Protein AF-A0A7W0G9D2-F1 (afdb_monomer)

Sequence (226 aa):
MGRTVVAYSLPAALVGLAWLRLEDPRAAGADGLWVVLLALVPALLPTLVARLVSVPWVALVAAWIAFGSPAPDGGPRRGFFAPALESFEDGFAGYYDTRVPFSGAESPAMHGV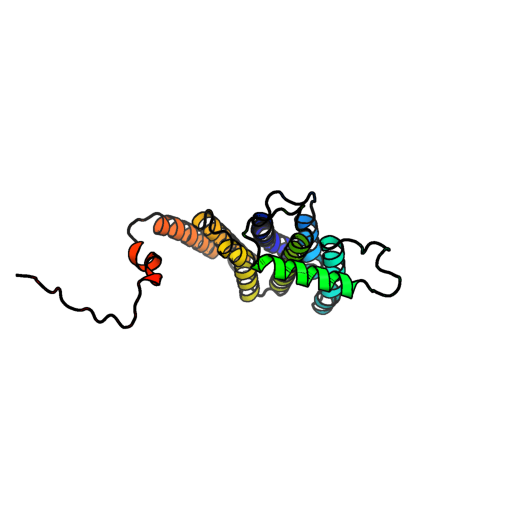LVLAIFGFCVLLGLAIASRRPLPAVLVLLAGAGWPATLLPTAGLAYGTLILAAALWLLASLRLTRPTPALAAGLVVIVAAIGLSSSAAVAKDGVLAWERWDPYRTSGAPVGVD

Radius of gyration: 22.21 Å; Cα contacts (8 Å, |Δi|>4): 223; chains: 1; bounding box: 71×47×61 Å

Solvent-accessible surface area (backbone atoms only — not comparable to full-atom values): 12716 Å² total; per-residue (Å²): 105,69,66,52,53,64,42,38,49,62,46,45,51,48,27,44,57,35,53,60,60,45,33,52,59,65,46,93,72,64,57,65,60,52,34,51,57,53,20,42,54,38,35,64,45,92,45,73,65,56,21,60,64,36,44,63,57,51,48,51,53,47,49,41,69,36,69,45,78,83,64,83,86,64,50,102,79,66,56,75,64,59,62,52,48,51,39,38,50,54,13,57,55,44,61,76,78,49,72,78,56,37,42,22,76,82,37,51,36,40,42,19,40,51,44,50,48,46,27,50,40,32,32,54,30,28,45,23,52,58,67,69,38,62,67,63,26,42,51,38,47,49,52,48,35,44,52,43,45,72,75,51,81,65,64,58,68,67,50,50,50,50,53,51,52,34,43,48,46,39,49,56,62,66,54,86,87,71,64,66,67,57,52,52,50,48,51,48,50,52,52,47,50,54,51,53,72,69,38,88,81,65,60,65,68,71,73,73,41,58,95,73,64,56,94,81,66,70,92,73,76,87,83,80,81,133

Foldseek 3Di:
DVLLCQLQPLLLVLLLVLLQQQAPPADPDPLSVVLLVLLLVLLPDDDPVSSVVCVVVSLVVLLCSLQPDPDPPPDPPDPPPPVSVVLQVVLVVCVVVDQTSDHCVVNSSVSSNSSSLSNVLSNQLSNCLSVLPLVSNLVSSCCSNVVSCVRDVDPNVVSVLSSLVSSLSNVLSSDPDDNVVSVVVSVVVSVVSVVVVPDPPPCPPPPVVVVVDDVPDDPDDDDDDD

Structure (mmCIF, N/CA/C/O backbone):
data_AF-A0A7W0G9D2-F1
#
_entry.id   AF-A0A7W0G9D2-F1
#
loop_
_atom_site.group_PDB
_atom_site.id
_atom_site.type_symbol
_atom_site.label_atom_id
_atom_site.label_alt_id
_atom_site.label_comp_id
_atom_site.label_asym_id
_atom_site.label_entity_id
_atom_site.label_seq_id
_atom_site.pdbx_PDB_ins_code
_atom_site.Cartn_x
_atom_site.Cartn_y
_atom_site.Cartn_z
_atom_site.occupancy
_atom_site.B_iso_or_equiv
_atom_site.auth_seq_id
_atom_site.auth_comp_id
_atom_site.auth_asym_id
_atom_site.auth_atom_id
_atom_site.pdbx_PDB_model_num
ATOM 1 N N . MET A 1 1 ? -3.044 -10.032 17.483 1.00 74.75 1 MET A N 1
ATOM 2 C CA . MET A 1 1 ? -2.353 -10.078 16.175 1.00 74.75 1 MET A CA 1
ATOM 3 C C . MET A 1 1 ? -3.253 -10.609 15.059 1.00 74.75 1 MET A C 1
ATOM 5 O O . MET A 1 1 ? -3.377 -9.917 14.061 1.00 74.75 1 MET A O 1
ATOM 9 N N . GLY A 1 2 ? -3.972 -11.730 15.237 1.00 79.56 2 GLY A N 1
ATOM 10 C CA . GLY A 1 2 ? -4.856 -12.290 14.192 1.00 79.56 2 GLY A CA 1
ATOM 11 C C . GLY A 1 2 ? -5.879 -11.313 13.586 1.00 79.56 2 GLY A C 1
ATOM 12 O O . GLY A 1 2 ? -6.045 -11.277 12.375 1.00 79.56 2 GLY A O 1
ATOM 13 N N . ARG A 1 3 ? -6.487 -10.426 14.389 1.00 80.44 3 ARG A N 1
ATOM 14 C CA . ARG A 1 3 ? -7.401 -9.385 13.876 1.00 80.44 3 ARG A CA 1
ATOM 15 C C . ARG A 1 3 ? -6.726 -8.404 12.906 1.00 80.44 3 ARG A C 1
ATOM 17 O O . ARG A 1 3 ? -7.359 -7.994 11.944 1.00 80.44 3 ARG A O 1
ATOM 24 N N . THR A 1 4 ? -5.463 -8.047 13.145 1.00 82.81 4 THR A N 1
ATOM 25 C CA . THR A 1 4 ? -4.683 -7.174 12.253 1.00 82.81 4 THR A CA 1
ATOM 26 C C . THR A 1 4 ? -4.433 -7.869 10.921 1.00 82.81 4 THR A C 1
ATOM 28 O O . THR A 1 4 ? -4.639 -7.258 9.883 1.00 82.81 4 THR A O 1
ATOM 31 N N . VAL A 1 5 ? -4.078 -9.158 10.950 1.00 85.19 5 VAL A N 1
ATOM 32 C CA . VAL A 1 5 ? -3.856 -9.970 9.742 1.00 85.19 5 VAL A CA 1
ATOM 33 C C . VAL A 1 5 ? -5.131 -10.065 8.900 1.00 85.19 5 VAL A C 1
ATOM 35 O O . VAL A 1 5 ? -5.098 -9.808 7.701 1.00 85.19 5 VAL A O 1
ATOM 38 N N . VAL A 1 6 ? -6.271 -10.360 9.532 1.00 86.69 6 VAL A N 1
ATOM 39 C CA . VAL A 1 6 ? -7.573 -10.467 8.848 1.00 86.69 6 VAL A CA 1
ATOM 40 C C . VAL A 1 6 ? -8.038 -9.119 8.287 1.00 86.69 6 VAL A C 1
ATOM 42 O O . VAL A 1 6 ? -8.560 -9.058 7.179 1.00 86.69 6 VAL A O 1
ATOM 45 N N . ALA A 1 7 ? -7.848 -8.026 9.028 1.00 85.06 7 ALA A N 1
ATOM 46 C CA . ALA A 1 7 ? -8.193 -6.687 8.550 1.00 85.06 7 ALA A CA 1
ATOM 47 C C . ALA A 1 7 ? -7.296 -6.233 7.384 1.00 85.06 7 ALA A C 1
ATOM 49 O O . ALA A 1 7 ? -7.742 -5.473 6.531 1.00 85.06 7 ALA A O 1
ATOM 50 N N . TYR A 1 8 ? -6.046 -6.698 7.354 1.00 87.81 8 TYR A N 1
ATOM 51 C CA . TYR A 1 8 ? -5.040 -6.316 6.369 1.00 87.81 8 TYR A CA 1
ATOM 52 C C . TYR A 1 8 ? -5.141 -7.095 5.053 1.00 87.81 8 TYR A C 1
ATOM 54 O O . TYR A 1 8 ? -4.906 -6.516 3.997 1.00 87.81 8 TYR A O 1
ATOM 62 N N . SER A 1 9 ? -5.512 -8.379 5.097 1.00 86.44 9 SER A N 1
ATOM 63 C CA . SER A 1 9 ? -5.394 -9.303 3.959 1.00 86.44 9 SER A CA 1
ATOM 64 C C . SER A 1 9 ? -6.075 -8.814 2.678 1.00 86.44 9 SER A C 1
ATOM 66 O O . SER A 1 9 ? -5.423 -8.671 1.647 1.00 86.44 9 SER A O 1
ATOM 68 N N . LEU A 1 10 ? -7.378 -8.538 2.737 1.00 86.81 10 LEU A N 1
ATOM 69 C CA . LEU A 1 10 ? -8.171 -8.168 1.565 1.00 86.81 10 LEU A CA 1
ATOM 70 C C . LEU A 1 10 ? -7.791 -6.780 1.002 1.00 86.81 10 LEU A C 1
ATOM 72 O O . LEU A 1 10 ? -7.562 -6.683 -0.203 1.00 86.81 10 LEU A O 1
ATOM 76 N N . PRO A 1 11 ? -7.634 -5.726 1.826 1.00 87.25 11 PRO A N 1
ATOM 77 C CA . PRO A 1 11 ? -7.138 -4.429 1.365 1.00 87.25 11 PRO A CA 1
ATOM 78 C C . PRO A 1 11 ? -5.728 -4.480 0.763 1.00 87.25 11 PRO A C 1
ATOM 80 O O . PRO A 1 11 ? -5.495 -3.872 -0.278 1.00 87.25 11 PRO A O 1
ATOM 83 N N . ALA A 1 12 ? -4.796 -5.217 1.375 1.00 86.19 12 ALA A N 1
ATOM 84 C CA . ALA A 1 12 ? -3.425 -5.321 0.878 1.00 86.19 12 ALA A CA 1
ATOM 85 C C . ALA A 1 12 ? -3.346 -6.109 -0.435 1.00 86.19 12 ALA A C 1
ATOM 87 O O . ALA A 1 12 ? -2.645 -5.695 -1.355 1.00 86.19 12 ALA A O 1
ATOM 88 N N . ALA A 1 13 ? -4.117 -7.195 -0.558 1.00 86.50 13 ALA A N 1
ATOM 89 C CA . ALA A 1 13 ? -4.235 -7.934 -1.812 1.00 86.50 13 ALA A CA 1
ATOM 90 C C . ALA A 1 13 ? -4.794 -7.046 -2.930 1.00 86.50 13 ALA A C 1
ATOM 92 O O . ALA A 1 13 ? -4.288 -7.076 -4.048 1.00 86.50 13 ALA A O 1
ATOM 93 N N . LEU A 1 14 ? -5.801 -6.222 -2.624 1.00 86.81 14 LEU A N 1
ATOM 94 C CA . LEU A 1 14 ? -6.380 -5.303 -3.595 1.00 86.81 14 LEU A CA 1
ATOM 95 C C . LEU A 1 14 ? -5.364 -4.253 -4.054 1.00 86.81 14 LEU A C 1
ATOM 97 O O . LEU A 1 14 ? -5.235 -4.051 -5.256 1.00 86.81 14 LEU A O 1
ATOM 101 N N . VAL A 1 15 ? -4.608 -3.641 -3.135 1.00 86.81 15 VAL A N 1
ATOM 102 C CA . VAL A 1 15 ? -3.524 -2.706 -3.486 1.00 86.81 15 VAL A CA 1
ATOM 103 C C . VAL A 1 15 ? -2.455 -3.409 -4.327 1.00 86.81 15 VAL A C 1
ATOM 105 O O . VAL A 1 15 ? -2.104 -2.912 -5.389 1.00 86.81 15 VAL A O 1
ATOM 108 N N . GLY A 1 16 ? -1.976 -4.590 -3.934 1.00 84.62 16 GLY A N 1
ATOM 109 C CA . GLY A 1 16 ? -0.976 -5.319 -4.724 1.00 84.62 16 GLY A CA 1
ATOM 110 C C . GLY A 1 16 ? -1.458 -5.625 -6.145 1.00 84.62 16 GLY A C 1
ATOM 111 O O . GLY A 1 16 ? -0.762 -5.347 -7.118 1.00 84.62 16 GLY A O 1
ATOM 112 N N . LEU A 1 17 ? -2.688 -6.127 -6.280 1.00 84.88 17 LEU A N 1
ATOM 113 C CA . LEU A 1 17 ? -3.293 -6.416 -7.582 1.00 84.88 17 LEU A CA 1
ATOM 114 C C . LEU A 1 17 ? -3.564 -5.153 -8.412 1.00 84.88 17 LEU A C 1
ATOM 116 O O . LEU A 1 17 ? -3.524 -5.234 -9.636 1.00 84.88 17 LEU A O 1
ATOM 120 N N . ALA A 1 18 ? -3.842 -4.013 -7.771 1.00 83.31 18 ALA A N 1
ATOM 121 C CA . ALA A 1 18 ? -4.025 -2.715 -8.422 1.00 83.31 18 ALA A CA 1
ATOM 122 C C . ALA A 1 18 ? -2.787 -2.309 -9.214 1.00 83.31 18 ALA A C 1
ATOM 124 O O . ALA A 1 18 ? -2.864 -1.980 -10.394 1.00 83.31 18 ALA A O 1
ATOM 125 N N . TRP A 1 19 ? -1.648 -2.341 -8.529 1.00 83.00 19 TRP A N 1
ATOM 126 C CA . TRP A 1 19 ? -0.376 -1.874 -9.050 1.00 83.00 19 TRP A CA 1
ATOM 127 C C . TRP A 1 19 ? 0.207 -2.878 -10.044 1.00 83.00 19 TRP A C 1
ATOM 129 O O . TRP A 1 19 ? 0.610 -2.473 -11.124 1.00 83.00 19 TRP A O 1
ATOM 139 N N . LEU A 1 20 ? 0.119 -4.187 -9.774 1.00 83.50 20 LEU A N 1
ATOM 140 C CA . LEU A 1 20 ? 0.582 -5.246 -10.691 1.00 83.50 20 LEU A CA 1
ATOM 141 C C . LEU A 1 20 ? -0.185 -5.328 -12.028 1.00 83.50 20 LEU A C 1
ATOM 143 O O . LEU A 1 20 ? 0.155 -6.153 -12.873 1.00 83.50 20 LEU A O 1
ATOM 147 N N . ARG A 1 21 ? -1.254 -4.543 -12.215 1.00 80.25 21 ARG A N 1
ATOM 148 C CA . ARG A 1 21 ? -1.947 -4.387 -13.508 1.00 80.25 21 ARG A CA 1
ATOM 149 C C . ARG A 1 21 ? -1.314 -3.336 -14.411 1.00 80.25 21 ARG A C 1
ATOM 151 O O . ARG A 1 21 ? -1.616 -3.324 -15.597 1.00 80.25 21 ARG A O 1
ATOM 158 N N . LEU A 1 22 ? -0.486 -2.452 -13.859 1.00 77.38 22 LEU A N 1
ATOM 159 C CA . LEU A 1 22 ? 0.239 -1.447 -14.637 1.00 77.38 22 LEU A CA 1
ATOM 160 C C . LEU A 1 22 ? 1.379 -2.079 -15.454 1.00 77.38 22 LEU A C 1
ATOM 162 O O . LEU A 1 22 ? 1.946 -1.417 -16.317 1.00 77.38 22 LEU A O 1
ATOM 166 N N . GLU A 1 23 ? 1.680 -3.351 -15.196 1.00 78.94 23 GLU A N 1
ATOM 167 C CA . GLU A 1 23 ? 2.802 -4.091 -15.753 1.00 78.94 23 GLU A CA 1
ATOM 168 C C . GLU A 1 23 ? 2.310 -5.311 -16.553 1.00 78.94 23 GLU A C 1
ATOM 170 O O . GLU A 1 23 ? 1.677 -6.214 -15.993 1.00 78.94 23 GLU A O 1
ATOM 175 N N . ASP A 1 24 ? 2.595 -5.336 -17.857 1.00 77.62 24 ASP A N 1
ATOM 176 C CA . ASP A 1 24 ? 2.279 -6.447 -18.763 1.00 77.62 24 ASP A CA 1
ATOM 177 C C . ASP A 1 24 ? 3.291 -6.497 -19.933 1.00 77.62 24 ASP A C 1
ATOM 179 O O . ASP A 1 24 ? 3.374 -5.531 -20.692 1.00 77.62 24 ASP A O 1
ATOM 183 N N . PRO A 1 25 ? 4.081 -7.577 -20.115 1.00 76.75 25 PRO A N 1
ATOM 184 C CA . PRO A 1 25 ? 4.199 -8.760 -19.263 1.00 76.75 25 PRO A CA 1
ATOM 185 C C . PRO A 1 25 ? 4.893 -8.450 -17.930 1.00 76.75 25 PRO A C 1
ATOM 187 O O . PRO A 1 25 ? 5.797 -7.615 -17.850 1.00 76.75 25 PRO A O 1
ATOM 190 N N . ARG A 1 26 ? 4.483 -9.169 -16.878 1.00 73.75 26 ARG A N 1
ATOM 191 C CA . ARG A 1 26 ? 5.078 -9.060 -15.538 1.00 73.75 26 ARG A CA 1
ATOM 192 C C . ARG A 1 26 ? 6.528 -9.537 -15.535 1.00 73.75 26 ARG A C 1
ATOM 194 O O . ARG A 1 26 ? 6.834 -10.583 -16.113 1.00 73.75 26 ARG A O 1
ATOM 201 N N . ALA A 1 27 ? 7.387 -8.821 -14.821 1.00 67.31 27 ALA A N 1
ATOM 202 C CA . ALA A 1 27 ? 8.720 -9.265 -14.462 1.00 67.31 27 ALA A CA 1
ATOM 203 C C . ALA A 1 27 ? 8.623 -10.621 -13.746 1.00 67.31 27 ALA A C 1
ATOM 205 O O . ALA A 1 27 ? 7.729 -10.868 -12.929 1.00 67.31 27 ALA A O 1
ATOM 206 N N . ALA A 1 28 ? 9.510 -11.543 -14.111 1.00 57.16 28 ALA A N 1
ATOM 207 C CA . ALA A 1 28 ? 9.505 -12.895 -13.578 1.00 57.16 28 ALA A CA 1
ATOM 208 C C . ALA A 1 28 ? 9.846 -12.874 -12.076 1.00 57.16 28 ALA A C 1
ATOM 210 O O . ALA A 1 28 ? 11.010 -12.751 -11.713 1.00 57.16 28 ALA A O 1
ATOM 211 N N . GLY A 1 29 ? 8.843 -13.011 -11.203 1.00 62.16 29 GLY A N 1
ATOM 212 C CA . GLY A 1 29 ? 9.062 -12.994 -9.755 1.00 62.16 29 GLY A CA 1
ATOM 213 C C . GLY A 1 29 ? 7.779 -12.995 -8.923 1.00 62.16 29 GLY A C 1
ATOM 214 O O . GLY A 1 29 ? 6.690 -12.685 -9.404 1.00 62.16 29 GLY A O 1
ATOM 215 N N . ALA A 1 30 ? 7.910 -13.354 -7.643 1.00 68.94 30 ALA A N 1
ATOM 216 C CA . ALA A 1 30 ? 6.850 -13.241 -6.634 1.00 68.94 30 ALA A CA 1
ATOM 217 C C . ALA A 1 30 ? 7.032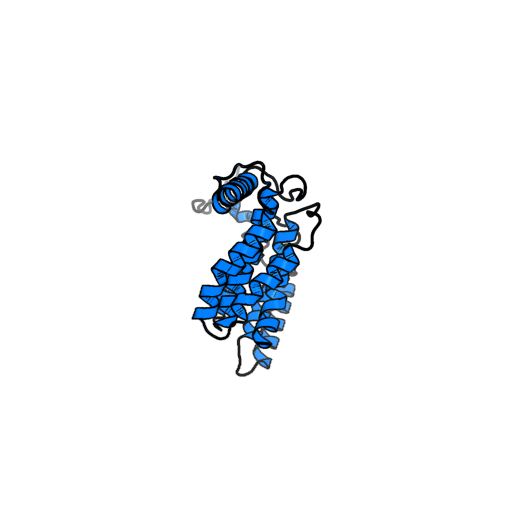 -11.982 -5.761 1.00 68.94 30 ALA A C 1
ATOM 219 O O . ALA A 1 30 ? 6.538 -11.926 -4.632 1.00 68.94 30 ALA A O 1
ATOM 220 N N . ASP A 1 31 ? 7.752 -10.979 -6.262 1.00 71.62 31 ASP A N 1
ATOM 221 C CA . ASP A 1 31 ? 8.265 -9.854 -5.471 1.00 71.62 31 ASP A CA 1
ATOM 222 C C . ASP A 1 31 ? 7.140 -9.015 -4.870 1.00 71.62 31 ASP A C 1
ATOM 224 O O . ASP A 1 31 ? 7.173 -8.690 -3.684 1.00 71.62 31 ASP A O 1
ATOM 228 N N . GLY A 1 32 ? 6.058 -8.793 -5.624 1.00 71.44 32 GLY A N 1
ATOM 229 C CA . GLY A 1 32 ? 4.855 -8.138 -5.105 1.00 71.44 32 GLY A CA 1
ATOM 230 C C . GLY A 1 32 ? 4.233 -8.869 -3.906 1.00 71.44 32 GLY A C 1
ATOM 231 O O . GLY A 1 32 ? 3.810 -8.225 -2.946 1.00 71.44 32 GLY A O 1
ATOM 232 N N . LEU A 1 33 ? 4.218 -10.209 -3.905 1.00 78.81 33 LEU A N 1
ATOM 233 C CA . LEU A 1 33 ? 3.717 -10.996 -2.771 1.00 78.81 33 LEU A CA 1
ATOM 234 C C . LEU A 1 33 ? 4.662 -10.884 -1.568 1.00 78.81 33 LEU A C 1
ATOM 236 O O . LEU A 1 33 ? 4.204 -10.644 -0.448 1.00 78.81 33 LEU A O 1
ATOM 240 N N . TRP A 1 34 ? 5.969 -11.032 -1.796 1.00 78.88 34 TRP A N 1
ATOM 241 C CA . TRP A 1 34 ? 6.982 -10.921 -0.745 1.00 78.88 34 TRP A CA 1
ATOM 242 C C . TRP A 1 34 ? 6.954 -9.559 -0.067 1.00 78.88 34 TRP A C 1
ATOM 244 O O . TRP A 1 34 ? 6.995 -9.483 1.158 1.00 78.88 34 TRP A O 1
ATOM 254 N N . VAL A 1 35 ? 6.806 -8.494 -0.845 1.00 79.44 35 VAL A N 1
ATOM 255 C CA . VAL A 1 35 ? 6.770 -7.118 -0.354 1.00 79.44 35 VAL A CA 1
ATOM 256 C C . VAL A 1 35 ? 5.503 -6.831 0.456 1.00 79.44 35 VAL A C 1
ATOM 258 O O . VAL A 1 35 ? 5.581 -6.179 1.499 1.00 79.44 35 VAL A O 1
ATOM 261 N N . VAL A 1 36 ? 4.350 -7.378 0.057 1.00 82.19 36 VAL A N 1
ATOM 262 C CA . VAL A 1 36 ? 3.112 -7.311 0.858 1.00 82.19 36 VAL A CA 1
ATOM 263 C C . VAL A 1 36 ? 3.274 -8.050 2.192 1.00 82.19 36 VAL A C 1
ATOM 265 O O . VAL A 1 36 ? 2.887 -7.534 3.242 1.00 82.19 36 VAL A O 1
ATOM 268 N N . LEU A 1 37 ? 3.878 -9.243 2.185 1.00 84.00 37 LEU A N 1
ATOM 269 C CA . LEU A 1 37 ? 4.147 -9.998 3.416 1.00 84.00 37 LEU A CA 1
ATOM 270 C C . LEU A 1 37 ? 5.146 -9.269 4.323 1.00 84.00 37 LEU A C 1
ATOM 272 O O . LEU A 1 37 ? 4.949 -9.189 5.536 1.00 84.00 37 LEU A O 1
ATOM 276 N N . LEU A 1 38 ? 6.188 -8.692 3.731 1.00 82.75 38 LEU A N 1
ATOM 277 C CA . LEU A 1 38 ? 7.217 -7.923 4.418 1.00 82.75 38 LEU A CA 1
ATOM 278 C C . LEU A 1 38 ? 6.624 -6.659 5.070 1.00 82.75 38 LEU A C 1
ATOM 280 O O . LEU A 1 38 ? 6.926 -6.351 6.224 1.00 82.75 38 LEU A O 1
ATOM 284 N N . ALA A 1 39 ? 5.698 -5.980 4.390 1.00 81.38 39 ALA A N 1
ATOM 285 C CA . ALA A 1 39 ? 4.997 -4.803 4.902 1.00 81.38 39 ALA A CA 1
ATOM 286 C C . ALA A 1 39 ? 4.073 -5.087 6.104 1.00 81.38 39 ALA A C 1
ATOM 288 O O . ALA A 1 39 ? 3.737 -4.169 6.858 1.00 81.38 39 ALA A O 1
ATOM 289 N N . LEU A 1 40 ? 3.684 -6.347 6.328 1.00 83.00 40 LEU A N 1
ATOM 290 C CA . LEU A 1 40 ? 2.902 -6.751 7.498 1.00 83.00 40 LEU A CA 1
ATOM 291 C C . LEU A 1 40 ? 3.756 -6.815 8.779 1.00 83.00 40 LEU A C 1
ATOM 293 O O . LEU A 1 40 ? 3.220 -6.645 9.878 1.00 83.00 40 LEU A O 1
ATOM 297 N N . VAL A 1 41 ? 5.076 -7.011 8.662 1.00 85.06 41 VAL A N 1
ATOM 298 C CA . VAL A 1 41 ? 5.990 -7.212 9.803 1.00 85.06 41 VAL A CA 1
ATOM 299 C C . VAL A 1 41 ? 5.937 -6.056 10.817 1.00 85.06 41 VAL A C 1
ATOM 301 O O . VAL A 1 41 ? 5.689 -6.334 11.997 1.00 85.06 41 VAL A O 1
ATOM 304 N N . PRO A 1 42 ? 6.049 -4.768 10.420 1.00 79.69 42 PRO A N 1
ATOM 305 C CA . PRO A 1 42 ? 5.936 -3.653 11.361 1.00 79.69 42 PRO A CA 1
ATOM 306 C C . PRO A 1 42 ? 4.590 -3.616 12.086 1.00 79.69 42 PRO A C 1
ATOM 308 O O . PRO A 1 42 ? 4.522 -3.270 13.261 1.00 79.69 42 PRO A O 1
ATOM 311 N N . ALA A 1 43 ? 3.499 -3.994 11.417 1.00 82.81 43 ALA A N 1
ATOM 312 C CA . ALA A 1 43 ? 2.151 -3.932 11.979 1.00 82.81 43 ALA A CA 1
ATOM 313 C C . ALA A 1 43 ? 1.892 -5.003 13.055 1.00 82.81 43 ALA A C 1
ATOM 315 O O . ALA A 1 43 ? 1.002 -4.835 13.899 1.00 82.81 43 ALA A O 1
ATOM 316 N N . LEU A 1 44 ? 2.668 -6.090 13.044 1.00 83.88 44 LEU A N 1
ATOM 317 C CA . LEU A 1 44 ? 2.576 -7.171 14.025 1.00 83.88 44 LEU A CA 1
ATOM 318 C C . LEU A 1 44 ? 3.324 -6.861 15.323 1.00 83.88 44 LEU A C 1
ATOM 320 O O . LEU A 1 44 ? 3.047 -7.498 16.336 1.00 83.88 44 LEU A O 1
ATOM 324 N N . LEU A 1 45 ? 4.214 -5.866 15.341 1.00 84.31 45 LEU A N 1
ATOM 325 C CA . LEU A 1 45 ? 4.980 -5.545 16.541 1.00 84.31 45 LEU A CA 1
ATOM 326 C C . LEU A 1 45 ? 4.087 -4.972 17.665 1.00 84.31 45 LEU A C 1
ATOM 328 O O . LEU A 1 45 ? 3.118 -4.239 17.402 1.00 84.31 45 LEU A O 1
ATOM 332 N N . PRO A 1 46 ? 4.389 -5.305 18.936 1.00 77.50 46 PRO A N 1
ATOM 333 C CA . PRO A 1 46 ? 3.506 -5.019 20.065 1.00 77.50 46 PRO A CA 1
ATOM 334 C C . PRO A 1 46 ? 3.480 -3.538 20.465 1.00 77.50 46 PRO A C 1
ATOM 336 O O . PRO A 1 46 ? 2.422 -3.036 20.841 1.00 77.50 46 PRO A O 1
ATOM 339 N N . THR A 1 47 ? 4.606 -2.824 20.365 1.00 84.94 47 THR A N 1
ATO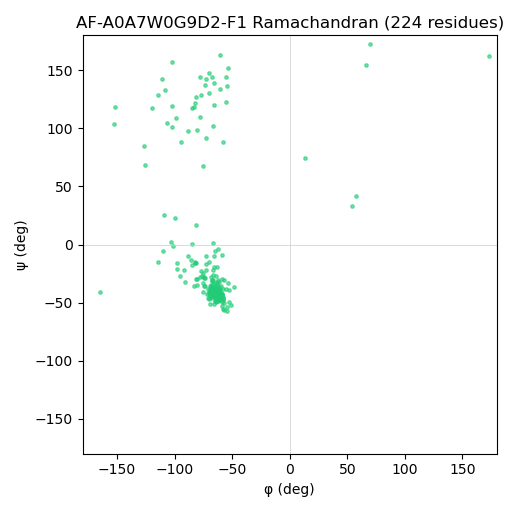M 340 C CA . THR A 1 47 ? 4.746 -1.428 20.817 1.00 84.94 47 THR A CA 1
ATOM 341 C C . THR A 1 47 ? 4.906 -0.475 19.639 1.00 84.94 47 THR A C 1
ATOM 343 O O . THR A 1 47 ? 5.595 -0.799 18.678 1.00 84.94 47 THR A O 1
ATOM 346 N N . LEU A 1 48 ? 4.318 0.728 19.717 1.00 81.31 48 LEU A N 1
ATOM 347 C CA . LEU A 1 48 ? 4.411 1.740 18.651 1.00 81.31 48 LEU A CA 1
ATOM 348 C C . LEU A 1 48 ? 5.869 2.067 18.289 1.00 81.31 48 LEU A C 1
ATOM 350 O O . LEU A 1 48 ? 6.188 2.204 17.115 1.00 81.31 48 LEU A O 1
ATOM 354 N N . VAL A 1 49 ? 6.751 2.123 19.291 1.00 84.31 49 VAL A N 1
ATOM 355 C CA . VAL A 1 49 ? 8.187 2.353 19.092 1.00 84.31 49 VAL A CA 1
ATOM 356 C C . VAL A 1 49 ? 8.809 1.232 18.261 1.00 84.31 49 VAL A C 1
ATOM 358 O O . VAL A 1 49 ? 9.464 1.525 17.270 1.00 84.31 49 VAL A O 1
ATOM 361 N N . ALA A 1 50 ? 8.549 -0.040 18.589 1.00 83.75 50 ALA A N 1
ATOM 362 C CA . ALA A 1 50 ? 9.056 -1.159 17.795 1.00 83.75 50 ALA A CA 1
ATOM 363 C C . ALA A 1 50 ? 8.530 -1.111 16.352 1.00 83.75 50 ALA A C 1
ATOM 365 O O . ALA A 1 50 ? 9.296 -1.345 15.420 1.00 83.75 50 ALA A O 1
ATOM 366 N N . ARG A 1 51 ? 7.257 -0.731 16.155 1.00 83.94 51 ARG A N 1
ATOM 367 C CA . ARG A 1 51 ? 6.691 -0.537 14.809 1.00 83.94 51 ARG A CA 1
ATOM 368 C C . ARG A 1 51 ? 7.494 0.494 14.029 1.00 83.94 51 ARG A C 1
ATOM 370 O O . ARG A 1 51 ? 8.003 0.167 12.965 1.00 83.94 51 ARG A O 1
ATOM 377 N N . LEU A 1 52 ? 7.655 1.699 14.578 1.00 83.56 52 LEU A N 1
ATOM 378 C CA . LEU A 1 52 ? 8.343 2.803 13.904 1.00 83.56 52 LEU A CA 1
ATOM 379 C C . LEU A 1 52 ? 9.826 2.507 13.659 1.00 83.56 52 LEU A C 1
ATOM 381 O O . LEU A 1 52 ? 10.321 2.791 12.575 1.00 83.56 52 LEU A O 1
ATOM 385 N N . VAL A 1 53 ? 10.513 1.884 14.620 1.00 86.31 53 VAL A N 1
ATOM 386 C CA . VAL A 1 53 ? 11.926 1.498 14.480 1.00 86.31 53 VAL A CA 1
ATOM 387 C C . VAL A 1 53 ? 12.109 0.394 13.439 1.00 86.31 53 VAL A C 1
ATOM 389 O O . VAL A 1 53 ? 13.130 0.371 12.763 1.00 86.31 53 VAL A O 1
ATOM 392 N N . SER A 1 54 ? 11.134 -0.502 13.262 1.00 83.69 54 SER A N 1
ATOM 393 C CA . SER A 1 54 ? 11.222 -1.562 12.249 1.00 83.69 54 SER A CA 1
ATOM 394 C C . SER A 1 54 ? 11.012 -1.067 10.816 1.00 83.69 54 SER A C 1
ATOM 396 O O . SER A 1 54 ? 11.586 -1.645 9.900 1.00 83.69 54 SER A O 1
ATOM 398 N N . VAL A 1 55 ? 10.240 0.009 10.606 1.00 83.38 55 VAL A N 1
ATOM 399 C CA . VAL A 1 55 ? 9.957 0.561 9.267 1.00 83.38 55 VAL A CA 1
ATOM 400 C C . VAL A 1 55 ? 11.222 0.796 8.434 1.00 83.38 55 VAL A C 1
ATOM 402 O O . VAL A 1 55 ? 11.254 0.279 7.320 1.00 83.38 55 VAL A O 1
ATOM 405 N N . PRO A 1 56 ? 12.268 1.503 8.915 1.00 82.75 56 PRO A N 1
ATOM 406 C CA . PRO A 1 56 ? 13.470 1.724 8.112 1.00 82.75 56 PRO A CA 1
ATOM 407 C C . PRO A 1 56 ? 14.179 0.417 7.741 1.00 82.75 56 PRO A C 1
ATOM 409 O O . PRO A 1 56 ? 14.627 0.273 6.610 1.00 82.75 56 PRO A O 1
ATOM 412 N N . TRP A 1 57 ? 14.225 -0.569 8.642 1.00 82.94 57 TRP A N 1
ATOM 413 C CA . TRP A 1 57 ? 14.841 -1.870 8.357 1.00 82.94 57 TRP A CA 1
ATOM 414 C C . TRP A 1 57 ? 14.086 -2.646 7.282 1.00 82.94 57 TRP A C 1
ATOM 416 O O . TRP A 1 57 ? 14.683 -3.174 6.349 1.00 82.94 57 TRP A O 1
ATOM 426 N N . VAL A 1 58 ? 12.762 -2.683 7.390 1.00 84.25 58 VAL A N 1
ATOM 427 C CA . VAL A 1 58 ? 11.897 -3.373 6.432 1.00 84.25 58 VAL A CA 1
ATOM 428 C C . VAL A 1 58 ? 11.908 -2.644 5.078 1.00 84.25 58 VAL A C 1
ATOM 430 O O . VAL A 1 58 ? 11.914 -3.295 4.037 1.00 84.25 58 VAL A O 1
ATOM 433 N N . ALA A 1 59 ? 12.002 -1.311 5.078 1.00 77.94 59 ALA A N 1
ATOM 434 C CA . ALA A 1 59 ? 12.153 -0.506 3.867 1.00 77.94 59 ALA A CA 1
ATOM 435 C C . ALA A 1 59 ? 13.481 -0.770 3.147 1.00 77.94 59 ALA A C 1
ATOM 437 O O . ALA A 1 59 ? 13.492 -0.853 1.923 1.00 77.94 59 ALA A O 1
ATOM 438 N N . LEU A 1 60 ? 14.582 -0.961 3.884 1.00 79.25 60 LEU A N 1
ATOM 439 C CA . LEU A 1 60 ? 15.868 -1.348 3.295 1.00 79.25 60 LEU A CA 1
ATOM 440 C C . LEU A 1 60 ? 15.785 -2.711 2.604 1.00 79.25 60 LEU A C 1
ATOM 442 O O . LEU A 1 60 ? 16.268 -2.858 1.487 1.00 79.25 60 LEU A O 1
ATOM 446 N N . VAL A 1 61 ? 15.134 -3.690 3.238 1.00 80.25 61 VAL A N 1
ATOM 447 C CA . VAL A 1 61 ? 14.927 -5.015 2.633 1.00 80.25 61 VAL A CA 1
ATOM 448 C C . VAL A 1 61 ? 14.031 -4.915 1.396 1.00 80.25 61 VAL A C 1
ATOM 450 O O . VAL A 1 61 ? 14.339 -5.524 0.379 1.00 80.25 61 VAL A O 1
ATOM 453 N N . ALA A 1 62 ? 12.963 -4.113 1.443 1.00 76.94 62 ALA A N 1
ATOM 454 C CA . ALA A 1 62 ? 12.093 -3.888 0.290 1.00 76.94 62 ALA A CA 1
ATOM 455 C C . ALA A 1 62 ? 12.840 -3.223 -0.877 1.00 76.94 62 ALA A C 1
ATOM 457 O O . ALA A 1 62 ? 12.703 -3.666 -2.011 1.00 76.94 62 ALA A O 1
ATOM 458 N N . ALA A 1 63 ? 13.670 -2.212 -0.600 1.00 73.69 63 ALA A N 1
ATOM 459 C CA . ALA A 1 63 ? 14.510 -1.565 -1.607 1.00 73.69 63 ALA A CA 1
ATOM 460 C C . ALA A 1 63 ? 15.536 -2.541 -2.205 1.00 73.69 63 ALA A C 1
ATOM 462 O O . ALA A 1 63 ? 15.777 -2.522 -3.408 1.00 73.69 63 ALA A O 1
ATOM 463 N N . TRP A 1 64 ? 16.103 -3.424 -1.380 1.00 75.00 64 TRP A N 1
ATOM 464 C CA . TRP A 1 64 ? 17.032 -4.456 -1.837 1.00 75.00 64 TRP A CA 1
ATOM 465 C C . TRP A 1 64 ? 16.355 -5.499 -2.739 1.00 75.00 64 TRP A C 1
ATOM 467 O O . TRP A 1 64 ? 16.942 -5.909 -3.735 1.00 75.00 64 TRP A O 1
ATOM 477 N N . ILE A 1 65 ? 15.110 -5.885 -2.436 1.00 72.94 65 ILE A N 1
ATOM 478 C CA . ILE A 1 65 ? 14.295 -6.754 -3.304 1.00 72.94 65 ILE A CA 1
ATOM 479 C C . ILE A 1 65 ? 13.941 -6.030 -4.613 1.00 72.94 65 ILE A C 1
ATOM 481 O O . ILE A 1 65 ? 14.031 -6.627 -5.677 1.00 72.94 65 ILE A O 1
ATOM 485 N N . ALA A 1 66 ? 13.564 -4.750 -4.539 1.00 71.88 66 ALA A N 1
ATOM 486 C CA . ALA A 1 66 ? 13.060 -3.977 -5.674 1.00 71.88 66 ALA A CA 1
ATOM 487 C C . ALA A 1 66 ? 14.131 -3.618 -6.719 1.00 71.88 66 ALA A C 1
ATOM 489 O O . ALA A 1 66 ? 13.838 -3.619 -7.910 1.00 71.88 66 ALA A O 1
ATOM 490 N N . PHE A 1 67 ? 15.353 -3.296 -6.286 1.00 68.00 67 PHE A N 1
ATOM 491 C CA . PHE A 1 67 ? 16.431 -2.842 -7.178 1.00 68.00 67 PHE A CA 1
ATOM 492 C C . PHE A 1 67 ? 17.566 -3.864 -7.343 1.00 68.00 67 PHE A C 1
ATOM 494 O O . PHE A 1 67 ? 18.471 -3.658 -8.149 1.00 68.00 67 PHE A O 1
ATOM 501 N N . GLY A 1 68 ? 17.522 -4.977 -6.604 1.00 64.12 68 GLY A N 1
ATOM 502 C CA . GLY A 1 68 ? 18.596 -5.964 -6.577 1.00 64.12 68 GLY A CA 1
ATOM 503 C C . GLY A 1 68 ? 19.864 -5.457 -5.878 1.00 64.12 68 GLY A C 1
ATOM 504 O O . GLY A 1 68 ? 19.995 -4.297 -5.483 1.00 64.12 68 GLY A O 1
ATOM 505 N N . SER A 1 69 ? 20.829 -6.359 -5.684 1.00 53.66 69 SER A N 1
ATOM 506 C CA . SER A 1 69 ? 22.142 -5.986 -5.151 1.00 53.66 69 SER A CA 1
ATOM 507 C C . SER A 1 69 ? 22.900 -5.184 -6.217 1.00 53.66 69 SER A C 1
ATOM 509 O O . SER A 1 69 ? 22.996 -5.678 -7.343 1.00 53.66 69 SER A O 1
ATOM 511 N N . PRO A 1 70 ? 23.478 -4.005 -5.903 1.00 52.75 70 PRO A N 1
ATOM 512 C CA . PRO A 1 70 ? 24.330 -3.299 -6.851 1.00 52.75 70 PRO A CA 1
ATOM 513 C C . PRO A 1 70 ? 25.435 -4.257 -7.291 1.00 52.75 70 PRO A C 1
ATOM 515 O O . PRO A 1 70 ? 26.144 -4.811 -6.443 1.00 52.75 70 PRO A O 1
ATOM 518 N N . ALA A 1 71 ? 25.548 -4.504 -8.596 1.00 47.66 71 ALA A N 1
ATOM 519 C CA . ALA A 1 71 ? 26.655 -5.281 -9.122 1.00 47.66 71 ALA A CA 1
ATOM 520 C C . ALA A 1 71 ? 27.986 -4.626 -8.680 1.00 47.66 71 ALA A C 1
ATOM 522 O O . ALA A 1 71 ? 28.063 -3.393 -8.606 1.00 47.66 71 ALA A O 1
ATOM 523 N N . PRO A 1 72 ? 29.041 -5.410 -8.387 1.00 49.34 72 PRO A N 1
ATOM 524 C CA . PRO A 1 72 ? 30.338 -4.904 -7.911 1.00 49.34 72 PRO A CA 1
ATOM 525 C C . PRO A 1 72 ? 31.039 -3.918 -8.864 1.00 49.34 72 PRO A C 1
ATOM 527 O O . PRO A 1 72 ? 32.033 -3.294 -8.491 1.00 49.34 72 PRO A O 1
ATOM 530 N N . ASP A 1 73 ? 30.521 -3.762 -10.080 1.00 53.06 73 ASP A N 1
ATOM 531 C CA . ASP A 1 73 ? 31.104 -2.978 -11.169 1.00 53.06 73 ASP A CA 1
ATOM 532 C C . ASP A 1 73 ? 31.045 -1.460 -10.902 1.00 53.06 73 ASP A C 1
ATOM 534 O O . ASP A 1 73 ? 31.769 -0.677 -11.516 1.00 53.06 73 ASP A O 1
ATOM 538 N N . GLY A 1 74 ? 30.233 -1.037 -9.924 1.00 50.47 74 GLY A N 1
ATOM 539 C CA . GLY A 1 74 ? 30.067 0.349 -9.481 1.00 50.47 74 GLY A CA 1
ATOM 540 C C . GLY A 1 74 ? 31.128 0.873 -8.505 1.00 50.47 74 GLY A C 1
ATOM 541 O O . GLY A 1 74 ? 30.891 1.891 -7.867 1.00 50.47 74 GLY A O 1
ATOM 542 N N . GLY A 1 75 ? 32.282 0.217 -8.368 1.00 49.31 75 GLY A N 1
ATOM 543 C CA . GLY A 1 75 ? 33.429 0.696 -7.590 1.00 49.31 75 GLY A CA 1
ATOM 544 C C . GLY A 1 75 ? 33.218 0.789 -6.059 1.00 49.31 75 GLY A C 1
ATOM 545 O O . GLY A 1 75 ? 32.114 1.012 -5.570 1.00 49.31 75 GLY A O 1
ATOM 546 N N . PRO A 1 76 ? 34.283 0.703 -5.237 1.00 54.59 76 PRO A N 1
ATOM 547 C CA . PRO A 1 76 ? 34.170 0.559 -3.773 1.00 54.59 76 PRO A CA 1
ATOM 548 C C . PRO A 1 76 ? 33.571 1.756 -3.005 1.00 54.59 76 PRO A C 1
ATOM 550 O O . PRO A 1 76 ? 33.547 1.741 -1.776 1.00 54.59 76 PRO A O 1
ATOM 553 N N . ARG A 1 77 ? 33.167 2.835 -3.692 1.00 52.56 77 ARG A N 1
ATOM 554 C CA . ARG A 1 77 ? 32.804 4.131 -3.087 1.00 52.56 77 ARG A CA 1
ATOM 555 C C . ARG A 1 77 ? 31.340 4.533 -3.240 1.00 52.56 77 ARG A C 1
ATOM 557 O O . ARG A 1 77 ? 30.908 5.431 -2.520 1.00 52.56 77 ARG A O 1
ATOM 564 N N . ARG A 1 78 ? 30.568 3.904 -4.131 1.00 57.06 78 ARG A N 1
ATOM 565 C CA . ARG A 1 78 ? 29.124 4.161 -4.220 1.00 57.06 78 ARG A CA 1
ATOM 566 C C . ARG A 1 78 ? 28.410 3.215 -3.258 1.00 57.06 78 ARG A C 1
ATOM 568 O O . ARG A 1 78 ? 28.223 2.042 -3.546 1.00 57.06 78 ARG A O 1
ATOM 575 N N . GLY A 1 79 ? 28.076 3.713 -2.068 1.00 63.19 79 GLY A N 1
ATOM 576 C CA . GLY A 1 79 ? 27.228 2.974 -1.126 1.00 63.19 79 GLY A CA 1
ATOM 577 C C . GLY A 1 79 ? 25.844 2.679 -1.721 1.00 63.19 79 GLY A C 1
ATOM 578 O O . GLY A 1 79 ? 25.431 3.339 -2.666 1.00 63.19 79 GLY A O 1
ATOM 579 N N . PHE A 1 80 ? 25.109 1.728 -1.135 1.00 67.75 80 PHE A N 1
ATOM 580 C CA . PHE A 1 80 ? 23.802 1.235 -1.614 1.00 67.75 80 PHE A CA 1
ATOM 581 C C . PHE A 1 80 ? 22.773 2.330 -1.959 1.00 67.75 80 PHE A C 1
ATOM 583 O O . PHE A 1 80 ? 22.022 2.198 -2.919 1.00 67.75 80 PHE A O 1
ATOM 590 N N . PHE A 1 81 ? 22.745 3.423 -1.193 1.00 68.06 81 PHE A N 1
ATOM 591 C CA . PHE A 1 81 ? 21.717 4.458 -1.313 1.00 68.06 81 PHE A CA 1
ATOM 592 C C . PHE A 1 81 ? 21.790 5.279 -2.601 1.00 68.06 81 PHE A C 1
ATOM 594 O O . PHE A 1 81 ? 20.744 5.661 -3.108 1.00 68.06 81 PHE A O 1
ATOM 601 N N . ALA A 1 82 ? 22.988 5.563 -3.122 1.00 69.12 82 ALA A N 1
ATOM 602 C CA . ALA A 1 82 ? 23.120 6.409 -4.309 1.00 69.12 82 ALA A CA 1
ATOM 603 C C . ALA A 1 82 ? 22.588 5.707 -5.577 1.00 69.12 82 ALA A C 1
ATOM 605 O O . ALA A 1 82 ? 21.690 6.264 -6.200 1.00 69.12 82 ALA A O 1
ATOM 606 N N . PRO A 1 83 ? 22.995 4.460 -5.900 1.00 72.06 83 PRO A N 1
ATOM 607 C CA . PRO A 1 83 ? 22.430 3.722 -7.033 1.00 72.06 83 PRO A CA 1
ATOM 608 C C . PRO A 1 83 ? 20.931 3.424 -6.891 1.00 72.06 83 PRO A C 1
ATOM 610 O O . PRO A 1 83 ? 20.204 3.436 -7.881 1.00 72.06 83 PRO A O 1
ATOM 613 N N . ALA A 1 84 ? 20.450 3.163 -5.669 1.00 68.94 84 ALA A N 1
ATOM 614 C CA . ALA A 1 84 ? 19.027 2.929 -5.423 1.00 68.94 84 ALA A CA 1
ATOM 615 C C . ALA A 1 84 ? 18.187 4.199 -5.635 1.00 68.94 84 ALA A C 1
ATOM 617 O O . ALA A 1 84 ? 17.077 4.117 -6.155 1.00 68.94 84 ALA A O 1
ATOM 618 N N . LEU A 1 85 ? 18.711 5.368 -5.245 1.00 73.62 85 LEU A N 1
ATOM 619 C CA . LEU A 1 85 ? 18.042 6.649 -5.460 1.00 73.62 85 LEU A CA 1
ATOM 620 C C . LEU A 1 85 ? 18.023 7.031 -6.944 1.00 73.62 85 LEU A C 1
ATOM 622 O O . LEU A 1 85 ? 16.972 7.430 -7.428 1.00 73.62 85 LEU A O 1
ATOM 626 N N . GLU A 1 86 ? 19.136 6.837 -7.658 1.00 74.56 86 GLU A N 1
ATOM 627 C CA . GLU A 1 86 ? 19.214 7.023 -9.117 1.00 74.56 86 GLU A CA 1
ATOM 628 C C . GLU A 1 86 ? 18.200 6.112 -9.831 1.00 74.56 86 GLU A C 1
ATOM 630 O O . GLU A 1 86 ? 17.372 6.586 -10.598 1.00 74.56 86 GLU A O 1
ATOM 635 N N . SER A 1 87 ? 18.149 4.823 -9.474 1.00 71.19 87 SER A N 1
ATOM 636 C CA . SER A 1 87 ? 17.182 3.874 -10.055 1.00 71.19 87 SER A CA 1
ATOM 637 C C . SER A 1 87 ? 15.723 4.240 -9.750 1.00 71.19 87 SER A C 1
ATOM 639 O O . SER A 1 87 ? 14.833 4.007 -10.568 1.00 71.19 87 SER A O 1
ATOM 641 N N . PHE A 1 88 ? 15.454 4.800 -8.566 1.00 73.06 88 PHE A N 1
ATOM 642 C CA . PHE A 1 88 ? 14.128 5.303 -8.210 1.00 73.06 88 PHE A CA 1
ATOM 643 C C . PHE A 1 88 ? 13.761 6.550 -9.023 1.00 73.06 88 PHE A C 1
ATOM 645 O O . PHE A 1 88 ? 12.632 6.645 -9.504 1.00 73.06 88 PHE A O 1
ATOM 652 N N . GLU A 1 89 ? 14.692 7.492 -9.175 1.00 71.19 89 GLU A N 1
ATOM 653 C CA . GLU A 1 89 ? 14.505 8.716 -9.957 1.00 71.19 89 GLU A CA 1
ATOM 654 C C . GLU A 1 89 ? 14.260 8.390 -11.432 1.00 71.19 89 GLU A C 1
ATOM 656 O O . GLU A 1 89 ? 13.263 8.844 -11.993 1.00 71.19 89 GLU A O 1
ATOM 661 N N . ASP A 1 90 ? 15.076 7.510 -12.012 1.00 73.12 90 ASP A N 1
ATOM 662 C CA . ASP A 1 90 ? 14.939 7.040 -13.392 1.00 73.12 90 ASP A CA 1
ATOM 663 C C . ASP A 1 90 ? 13.603 6.313 -13.613 1.00 73.12 90 ASP A C 1
ATOM 665 O O . ASP A 1 90 ? 12.895 6.561 -14.593 1.00 73.12 90 ASP A O 1
ATOM 669 N N . GLY A 1 91 ? 13.209 5.441 -12.678 1.00 69.38 91 GLY A N 1
ATOM 670 C CA . GLY A 1 91 ? 11.924 4.744 -12.734 1.00 69.38 91 GLY A CA 1
ATOM 671 C C . GLY A 1 91 ? 10.730 5.694 -12.603 1.00 69.38 91 GLY A C 1
ATOM 672 O O . GLY A 1 91 ? 9.737 5.542 -13.312 1.00 69.38 91 GLY A O 1
ATOM 673 N N . PHE A 1 92 ? 10.816 6.694 -11.723 1.00 71.12 92 PHE A N 1
ATOM 674 C CA . PHE A 1 92 ? 9.760 7.688 -11.538 1.00 71.12 92 PHE A CA 1
ATOM 675 C C . PHE A 1 92 ? 9.645 8.633 -12.740 1.00 71.12 92 PHE A C 1
ATOM 677 O O . PHE A 1 92 ? 8.531 8.920 -13.177 1.00 71.12 92 PHE A O 1
ATOM 684 N N . ALA A 1 93 ? 10.771 9.073 -13.307 1.00 72.06 93 ALA A N 1
ATOM 685 C CA . ALA A 1 93 ? 10.804 9.863 -14.536 1.00 72.06 93 ALA A CA 1
ATOM 686 C C . ALA A 1 93 ? 10.195 9.077 -15.707 1.00 72.06 93 ALA A C 1
ATOM 688 O O . ALA A 1 93 ? 9.346 9.597 -16.432 1.00 72.06 93 ALA A O 1
ATOM 689 N N . GLY A 1 94 ? 10.520 7.787 -15.810 1.00 69.88 94 GLY A N 1
ATOM 690 C CA . GLY A 1 94 ? 9.981 6.901 -16.835 1.00 69.88 94 GLY A CA 1
ATOM 691 C C . GLY A 1 9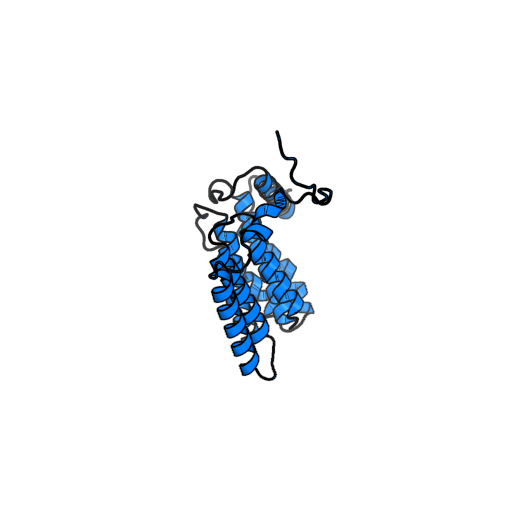4 ? 8.446 6.806 -16.868 1.00 69.88 94 GLY A C 1
ATOM 692 O O . GLY A 1 94 ? 7.872 6.659 -17.950 1.00 69.88 94 GLY A O 1
ATOM 693 N N . TYR A 1 95 ? 7.764 6.957 -15.726 1.00 67.75 95 TYR A N 1
ATOM 694 C CA . TYR A 1 95 ? 6.294 6.974 -15.661 1.00 67.75 95 TYR A CA 1
ATOM 695 C C . TYR A 1 95 ? 5.651 8.186 -16.358 1.00 67.75 95 TYR A C 1
ATOM 697 O O . TYR A 1 95 ? 4.476 8.108 -16.717 1.00 67.75 95 TYR A O 1
ATOM 705 N N . TYR A 1 96 ? 6.378 9.293 -16.550 1.00 70.62 96 TYR A N 1
ATOM 706 C CA . TYR A 1 96 ? 5.864 10.462 -17.278 1.00 70.62 96 TYR A CA 1
ATOM 707 C C . TYR A 1 96 ? 5.972 10.303 -18.794 1.00 70.62 96 TYR A C 1
ATOM 709 O O . TYR A 1 96 ? 5.132 10.829 -19.524 1.00 70.62 96 TYR A O 1
ATOM 717 N N . ASP A 1 97 ? 6.964 9.544 -19.256 1.00 72.56 97 ASP A N 1
ATOM 718 C CA . ASP A 1 97 ? 7.258 9.388 -20.681 1.00 72.56 97 ASP A CA 1
ATOM 719 C C . ASP A 1 97 ? 6.651 8.111 -21.285 1.00 72.56 97 ASP A C 1
ATOM 721 O O . ASP A 1 97 ? 6.518 7.995 -22.507 1.00 72.56 97 ASP A O 1
ATOM 725 N N . THR A 1 98 ? 6.236 7.154 -20.448 1.00 71.12 98 THR A N 1
ATOM 726 C CA . THR A 1 98 ? 5.785 5.826 -20.891 1.00 71.12 98 THR A CA 1
ATOM 727 C C . THR A 1 98 ? 4.280 5.649 -20.728 1.00 71.12 98 THR A C 1
ATOM 729 O O . THR A 1 98 ? 3.700 5.917 -19.677 1.00 71.12 98 THR A O 1
ATOM 732 N N . ARG A 1 99 ? 3.621 5.135 -21.773 1.00 67.75 99 ARG A N 1
ATOM 733 C CA . ARG A 1 99 ? 2.208 4.745 -21.691 1.00 67.75 99 ARG A CA 1
ATOM 734 C C . ARG A 1 99 ? 2.075 3.411 -20.959 1.00 67.75 99 ARG A C 1
ATOM 736 O O . ARG A 1 99 ? 2.706 2.434 -21.333 1.00 67.75 99 ARG A O 1
ATOM 743 N N . VAL A 1 100 ? 1.209 3.379 -19.953 1.00 72.50 100 VAL A N 1
ATOM 744 C CA . VAL A 1 100 ? 0.798 2.164 -19.236 1.00 72.50 100 VAL A CA 1
ATOM 745 C C . VAL A 1 100 ? -0.135 1.323 -20.133 1.00 72.50 100 VAL A C 1
ATOM 747 O O . VAL A 1 100 ? -0.983 1.913 -20.812 1.00 72.50 100 VAL A O 1
ATOM 750 N N . PRO A 1 101 ? -0.066 -0.024 -20.116 1.00 77.19 101 PRO A N 1
ATOM 751 C CA . PRO A 1 101 ? 0.839 -0.872 -19.330 1.00 77.19 101 PRO A CA 1
ATOM 752 C C . PRO A 1 101 ? 2.260 -0.944 -19.904 1.00 77.19 101 PRO A C 1
ATOM 754 O O . PRO A 1 101 ? 2.436 -0.956 -21.120 1.00 77.19 101 PRO A O 1
ATOM 757 N N . PHE A 1 102 ? 3.260 -0.999 -19.020 1.00 75.94 102 PHE A N 1
ATOM 758 C CA . PHE A 1 102 ? 4.676 -1.133 -19.387 1.00 75.94 102 PHE A CA 1
ATOM 759 C C . PHE A 1 102 ? 5.170 -2.574 -19.188 1.00 75.94 102 PHE A C 1
ATOM 761 O O . PHE A 1 102 ? 4.616 -3.333 -18.393 1.00 75.94 102 PHE A O 1
ATOM 768 N N . SER A 1 103 ? 6.234 -2.957 -19.889 1.00 75.62 103 SER A N 1
ATOM 769 C CA . SER A 1 103 ? 6.876 -4.266 -19.764 1.00 75.62 103 SER A CA 1
ATOM 770 C C . SER A 1 103 ? 7.857 -4.278 -18.581 1.00 75.62 103 SER A C 1
ATOM 772 O O . SER A 1 103 ? 8.855 -3.552 -18.552 1.00 75.62 103 SER A O 1
ATOM 774 N N . GLY A 1 104 ? 7.610 -5.142 -17.594 1.00 71.75 104 GLY A N 1
ATOM 775 C CA . GLY A 1 104 ? 8.446 -5.223 -16.389 1.00 71.75 104 GLY A CA 1
ATOM 776 C C . GLY A 1 104 ? 9.890 -5.640 -16.653 1.00 71.75 104 GLY A C 1
ATOM 777 O O . GLY A 1 104 ? 10.813 -5.188 -15.980 1.00 71.75 104 GLY A O 1
ATOM 778 N N . ALA A 1 105 ? 10.089 -6.483 -17.669 1.00 72.75 105 ALA A N 1
ATOM 779 C CA . ALA A 1 105 ? 11.405 -6.977 -18.062 1.00 72.75 105 ALA A CA 1
ATOM 780 C C . ALA A 1 105 ? 12.254 -5.929 -18.802 1.00 72.75 105 ALA A C 1
ATOM 782 O O . ALA A 1 105 ? 13.479 -5.987 -18.730 1.00 72.75 105 ALA A O 1
ATOM 783 N N . GLU A 1 106 ? 11.628 -4.981 -19.507 1.00 74.00 106 GLU A N 1
ATOM 784 C CA . GLU A 1 106 ? 12.350 -3.960 -20.281 1.00 74.00 106 GLU A CA 1
ATOM 785 C C . GLU A 1 106 ? 12.595 -2.690 -19.452 1.00 74.00 106 GLU A C 1
ATOM 787 O O . GLU A 1 106 ? 13.522 -1.940 -19.745 1.00 74.00 106 GLU A O 1
ATOM 792 N N . SER A 1 107 ? 11.806 -2.465 -18.392 1.00 73.75 107 SER A N 1
ATOM 793 C CA . SER A 1 107 ? 11.908 -1.298 -17.502 1.00 73.75 107 SER A CA 1
ATOM 794 C C . SER A 1 107 ? 12.053 -1.696 -16.019 1.00 73.75 107 SER A C 1
ATOM 796 O O . SER A 1 107 ? 11.156 -1.427 -15.212 1.00 73.75 107 SER A O 1
ATOM 798 N N . PRO A 1 108 ? 13.192 -2.296 -15.611 1.00 75.19 108 PRO A N 1
ATOM 799 C CA . PRO A 1 108 ? 13.400 -2.780 -14.240 1.00 75.19 108 PRO A CA 1
ATOM 800 C C . PRO A 1 108 ? 13.356 -1.658 -13.188 1.00 75.19 108 PRO A C 1
ATOM 802 O O . PRO A 1 108 ? 12.897 -1.875 -12.069 1.00 75.19 108 PRO A O 1
ATOM 805 N N . ALA A 1 109 ? 13.760 -0.436 -13.552 1.00 74.75 109 ALA A N 1
ATOM 806 C CA . ALA A 1 109 ? 13.669 0.734 -12.678 1.00 74.75 109 ALA A CA 1
ATOM 807 C C . ALA A 1 109 ? 12.206 1.106 -12.350 1.00 74.75 109 ALA A C 1
ATOM 809 O O . ALA A 1 109 ? 11.867 1.332 -11.187 1.00 74.75 109 ALA A O 1
ATOM 810 N N . MET A 1 110 ? 11.309 1.093 -13.347 1.00 75.12 110 MET A N 1
ATOM 811 C CA . MET A 1 110 ? 9.873 1.346 -13.140 1.00 75.12 110 MET A CA 1
ATOM 812 C C . MET A 1 110 ? 9.208 0.235 -12.317 1.00 75.12 110 MET A C 1
ATOM 814 O O . MET A 1 110 ? 8.356 0.525 -11.472 1.00 75.12 110 MET A O 1
ATOM 818 N N . HIS A 1 111 ? 9.624 -1.022 -12.518 1.00 79.62 111 HIS A N 1
ATOM 819 C CA . HIS A 1 111 ? 9.194 -2.150 -11.687 1.00 79.62 111 HIS A CA 1
ATOM 820 C C . HIS A 1 111 ? 9.608 -1.954 -10.219 1.00 79.62 111 HIS A C 1
ATOM 822 O O . HIS A 1 111 ? 8.775 -2.077 -9.319 1.00 79.62 111 HIS A O 1
ATOM 828 N N . GLY A 1 112 ? 10.858 -1.555 -9.960 1.00 74.75 112 GLY A N 1
ATOM 829 C CA . GLY A 1 112 ? 11.338 -1.280 -8.604 1.00 74.75 112 GLY A CA 1
ATOM 830 C C . GLY A 1 112 ? 10.535 -0.181 -7.894 1.00 74.75 112 GLY A C 1
ATOM 831 O O . GLY A 1 112 ? 10.133 -0.345 -6.738 1.00 74.75 112 GLY A O 1
ATOM 832 N N . VAL A 1 113 ? 10.206 0.909 -8.600 1.00 80.06 113 VAL A N 1
ATOM 833 C CA . VAL A 1 113 ? 9.341 1.987 -8.078 1.00 80.06 113 VAL A CA 1
ATOM 834 C C . VAL A 1 113 ? 7.927 1.479 -7.779 1.00 80.06 113 VAL A C 1
ATOM 836 O O . VAL A 1 113 ? 7.374 1.795 -6.723 1.00 80.06 113 VAL A O 1
ATOM 839 N N . LEU A 1 114 ? 7.353 0.660 -8.663 1.00 83.69 114 LEU A N 1
ATOM 840 C CA . LEU A 1 114 ? 6.038 0.040 -8.473 1.00 83.69 114 LEU A CA 1
ATOM 841 C C . LEU A 1 114 ? 6.018 -0.837 -7.215 1.00 83.69 114 LEU A C 1
ATOM 843 O O . LEU A 1 114 ? 5.116 -0.712 -6.381 1.00 83.69 114 LEU A O 1
ATOM 847 N N . VAL A 1 115 ? 7.029 -1.687 -7.036 1.00 81.94 115 VAL A N 1
ATOM 848 C CA . VAL A 1 115 ? 7.166 -2.552 -5.858 1.00 81.94 115 VAL A CA 1
ATOM 849 C C . VAL A 1 115 ? 7.319 -1.721 -4.580 1.00 81.94 115 VAL A C 1
ATOM 851 O O . VAL A 1 115 ? 6.667 -2.010 -3.571 1.00 81.94 115 VAL A O 1
ATOM 854 N N . LEU A 1 116 ? 8.112 -0.647 -4.618 1.00 80.50 116 LEU A N 1
ATOM 855 C CA . LEU A 1 116 ? 8.285 0.255 -3.478 1.00 80.50 116 LEU A CA 1
ATOM 856 C C . LEU A 1 116 ? 6.997 1.030 -3.146 1.00 80.50 116 LEU A C 1
ATOM 858 O O . LEU A 1 116 ? 6.695 1.257 -1.971 1.00 80.50 116 LEU A O 1
ATOM 862 N N . ALA A 1 117 ? 6.196 1.388 -4.152 1.00 81.69 117 ALA A N 1
ATOM 863 C CA . ALA A 1 117 ? 4.882 1.989 -3.947 1.00 81.69 117 ALA A CA 1
ATOM 864 C C . ALA A 1 117 ? 3.926 1.004 -3.254 1.00 81.69 117 ALA A C 1
ATOM 866 O O . ALA A 1 117 ? 3.331 1.354 -2.227 1.00 81.69 117 ALA A O 1
ATOM 867 N N . ILE A 1 118 ? 3.836 -0.244 -3.742 1.00 85.44 118 ILE A N 1
ATOM 868 C CA . ILE A 1 118 ? 3.059 -1.315 -3.089 1.00 85.44 118 ILE A CA 1
ATOM 869 C C . ILE A 1 118 ? 3.487 -1.449 -1.627 1.00 85.44 118 ILE A C 1
ATOM 871 O O . ILE A 1 118 ? 2.631 -1.438 -0.737 1.00 85.44 118 ILE A O 1
ATOM 875 N N . PHE A 1 119 ? 4.798 -1.527 -1.376 1.00 85.75 119 PHE A N 1
ATOM 876 C CA . PHE A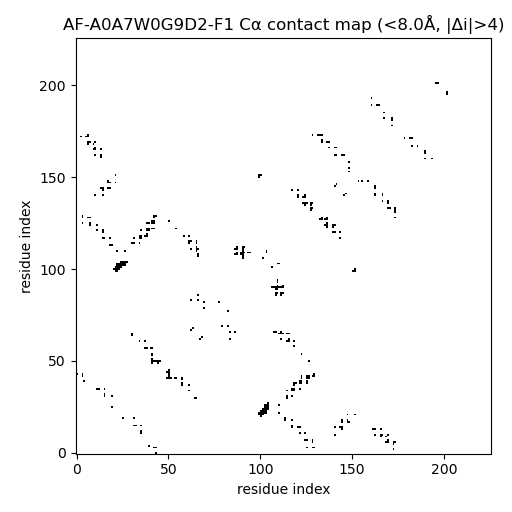 1 119 ? 5.364 -1.599 -0.032 1.00 85.75 119 PHE A CA 1
ATOM 877 C C . PHE A 1 119 ? 4.896 -0.439 0.852 1.00 85.75 119 PHE A C 1
ATOM 879 O O . PHE A 1 119 ? 4.354 -0.665 1.936 1.00 85.75 119 PHE A O 1
ATOM 886 N N . GLY A 1 120 ? 5.078 0.799 0.387 1.00 84.75 120 GLY A N 1
ATOM 887 C CA . GLY A 1 120 ? 4.770 2.008 1.146 1.00 84.75 120 GLY A CA 1
ATOM 888 C C . GLY A 1 120 ? 3.299 2.078 1.552 1.00 84.75 120 GLY A C 1
ATOM 889 O O . GLY A 1 120 ? 2.990 2.249 2.736 1.00 84.75 120 GLY A O 1
ATOM 890 N N . PHE A 1 121 ? 2.380 1.860 0.605 1.00 86.75 121 PHE A N 1
ATOM 891 C CA . PHE A 1 121 ? 0.944 1.831 0.902 1.00 86.75 121 PHE A CA 1
ATOM 892 C C . PHE A 1 121 ? 0.584 0.701 1.869 1.00 86.75 121 PHE A C 1
ATOM 894 O O . PHE A 1 121 ? -0.194 0.906 2.803 1.00 86.75 121 PHE A O 1
ATOM 901 N N . CYS A 1 122 ? 1.187 -0.473 1.696 1.00 88.06 122 CYS A N 1
ATOM 902 C CA . CYS A 1 122 ? 0.980 -1.621 2.565 1.00 88.06 122 CYS A CA 1
ATOM 903 C C . CYS A 1 122 ? 1.469 -1.376 4.002 1.00 88.06 122 CYS A C 1
ATOM 905 O O . CYS A 1 122 ? 0.749 -1.695 4.950 1.00 88.06 122 CYS A O 1
ATOM 907 N N . VAL A 1 123 ? 2.641 -0.765 4.193 1.00 87.31 123 VAL A N 1
ATOM 908 C CA . VAL A 1 123 ? 3.156 -0.415 5.527 1.00 87.31 123 VAL A CA 1
ATOM 909 C C . VAL A 1 123 ? 2.254 0.618 6.194 1.00 87.31 123 VAL A C 1
ATOM 911 O O . VAL A 1 123 ? 1.849 0.426 7.343 1.00 87.31 123 VAL A O 1
ATOM 914 N N . LEU A 1 124 ? 1.885 1.686 5.481 1.00 87.00 124 LEU A N 1
ATOM 915 C CA . LEU A 1 124 ? 0.988 2.721 6.005 1.00 87.00 124 LEU A CA 1
ATOM 916 C C . LEU A 1 124 ? -0.368 2.138 6.415 1.00 87.00 124 LEU A C 1
ATOM 918 O O . LEU A 1 124 ? -0.878 2.440 7.499 1.00 87.00 124 LEU A O 1
ATOM 922 N N . LEU A 1 125 ? -0.923 1.254 5.585 1.00 86.31 125 LEU A N 1
ATOM 923 C CA . LEU A 1 125 ? -2.179 0.565 5.851 1.00 86.31 125 LEU A CA 1
ATOM 924 C C . LEU A 1 125 ? -2.059 -0.327 7.094 1.00 86.31 125 LEU A C 1
ATOM 926 O O . LEU A 1 125 ? -2.887 -0.239 8.003 1.00 86.31 125 LEU A O 1
ATOM 930 N N . GLY A 1 126 ? -1.002 -1.138 7.174 1.00 86.50 126 GLY A N 1
ATOM 931 C CA . GLY A 1 126 ? -0.717 -1.992 8.324 1.00 86.50 126 GLY A CA 1
ATOM 932 C C . GLY A 1 126 ? -0.582 -1.193 9.623 1.00 86.50 126 GLY A C 1
ATOM 933 O O . GLY A 1 126 ? -1.205 -1.540 10.630 1.00 86.50 126 GLY A O 1
ATOM 934 N N . LEU A 1 127 ? 0.154 -0.078 9.602 1.00 85.62 127 LEU A N 1
ATOM 935 C CA . LEU A 1 127 ? 0.315 0.815 10.753 1.00 85.62 127 LEU A CA 1
ATOM 936 C C . LEU A 1 127 ? -1.007 1.477 11.165 1.00 85.62 127 LEU A C 1
ATOM 938 O O . LEU A 1 127 ? -1.296 1.564 12.365 1.00 85.62 127 LEU A O 1
ATOM 942 N N . ALA A 1 128 ? -1.835 1.903 10.208 1.00 84.81 128 ALA A N 1
ATOM 943 C CA . ALA A 1 128 ? -3.142 2.503 10.477 1.00 84.81 128 ALA A CA 1
ATOM 944 C C . ALA A 1 128 ? -4.119 1.499 11.121 1.00 84.81 128 ALA A C 1
ATOM 946 O O . ALA A 1 128 ? -4.759 1.815 12.133 1.00 84.81 128 ALA A O 1
ATOM 947 N N . ILE A 1 129 ? -4.167 0.268 10.598 1.00 86.06 129 ILE A N 1
ATOM 948 C CA . ILE A 1 129 ? -4.950 -0.848 11.157 1.00 86.06 129 ILE A CA 1
ATOM 949 C C . ILE A 1 129 ? -4.448 -1.192 12.562 1.00 86.06 129 ILE A C 1
ATOM 951 O O . ILE A 1 129 ? -5.240 -1.299 13.503 1.00 86.06 129 ILE A O 1
ATOM 955 N N . ALA A 1 130 ? -3.133 -1.325 12.736 1.00 86.00 130 ALA A N 1
ATOM 956 C CA . ALA A 1 130 ? -2.531 -1.683 14.015 1.00 86.00 130 ALA A CA 1
ATOM 957 C C . ALA A 1 130 ? -2.706 -0.580 15.075 1.00 86.00 130 ALA A C 1
ATOM 959 O O . ALA A 1 130 ? -2.732 -0.873 16.275 1.00 86.00 130 ALA A O 1
ATOM 960 N N . SER A 1 131 ? -2.857 0.676 14.645 1.00 82.44 131 SER A N 1
ATOM 961 C CA . SER A 1 131 ? -3.191 1.833 15.490 1.00 82.44 131 SER A CA 1
ATOM 962 C C . SER A 1 131 ? -4.698 1.992 15.727 1.00 82.44 131 SER A C 1
ATOM 964 O O . SER A 1 131 ? -5.115 2.926 16.408 1.00 82.44 131 SER A O 1
ATOM 966 N N . ARG A 1 132 ? -5.522 1.089 15.174 1.00 81.12 132 ARG A N 1
ATOM 967 C CA . ARG A 1 132 ? -6.993 1.095 15.247 1.00 81.12 132 ARG A CA 1
ATOM 968 C C . ARG A 1 132 ? -7.634 2.406 14.790 1.00 81.12 132 ARG A C 1
ATOM 970 O O . ARG A 1 132 ? -8.677 2.799 15.309 1.00 81.12 132 ARG A O 1
ATOM 977 N N . ARG A 1 133 ? -7.028 3.086 13.813 1.00 78.38 133 ARG A N 1
ATOM 978 C CA . ARG A 1 133 ? -7.561 4.332 13.253 1.00 78.38 133 ARG A CA 1
ATOM 979 C C . ARG A 1 133 ? -8.233 4.041 11.902 1.00 78.38 133 ARG A C 1
ATOM 981 O O . ARG A 1 133 ? -7.530 3.893 10.906 1.00 78.38 133 ARG A O 1
ATOM 988 N N . PRO A 1 134 ? -9.577 3.957 11.837 1.00 77.75 134 PRO A N 1
ATOM 989 C CA . PRO A 1 134 ? -10.278 3.549 10.618 1.00 77.75 134 PRO A CA 1
ATOM 990 C C . PRO A 1 134 ? -10.194 4.588 9.496 1.00 77.75 134 PRO A C 1
ATOM 992 O O . PRO A 1 134 ? -10.025 4.211 8.345 1.00 77.75 134 PRO A O 1
ATOM 995 N N . LEU A 1 135 ? -10.259 5.884 9.823 1.00 76.56 135 LEU A N 1
ATOM 996 C CA . LEU A 1 135 ? -10.153 6.966 8.837 1.00 76.56 135 LEU A CA 1
ATOM 997 C C . LEU A 1 135 ? -8.846 6.913 8.026 1.00 76.56 135 LEU A C 1
ATOM 999 O O . LEU A 1 135 ? -8.934 6.803 6.806 1.00 76.56 135 LEU A O 1
ATOM 1003 N N . PRO A 1 136 ? -7.645 6.921 8.640 1.00 79.69 136 PRO A N 1
ATOM 1004 C CA . PRO A 1 136 ? -6.409 6.843 7.867 1.00 79.69 136 PRO A CA 1
ATOM 1005 C C . PRO A 1 136 ? -6.265 5.508 7.129 1.00 79.69 136 PRO A C 1
ATOM 1007 O O . PRO A 1 136 ? -5.745 5.506 6.024 1.00 79.69 136 PRO A O 1
ATOM 1010 N N . ALA A 1 137 ? -6.763 4.388 7.669 1.00 83.38 137 ALA A N 1
ATOM 1011 C CA . ALA A 1 137 ? -6.714 3.103 6.963 1.00 83.38 137 ALA A CA 1
ATOM 1012 C C . ALA A 1 137 ? -7.532 3.130 5.661 1.00 83.38 137 ALA A C 1
ATOM 1014 O O . ALA A 1 137 ? -7.064 2.658 4.627 1.00 83.38 137 ALA A O 1
ATOM 1015 N N . VAL A 1 138 ? -8.730 3.722 5.698 1.00 82.12 138 VAL A N 1
ATOM 1016 C CA . VAL A 1 138 ? -9.567 3.897 4.504 1.00 82.12 138 VAL A CA 1
ATOM 1017 C C . VAL A 1 138 ? -8.921 4.877 3.527 1.00 82.12 138 VAL A C 1
ATOM 1019 O O . VAL A 1 138 ? -8.865 4.574 2.343 1.00 82.12 138 VAL A O 1
ATOM 1022 N N . LEU A 1 139 ? -8.382 6.007 3.996 1.00 82.00 139 LEU A N 1
ATOM 1023 C CA . LEU A 1 139 ? -7.699 6.971 3.123 1.00 82.00 139 LEU A CA 1
ATOM 1024 C C . LEU A 1 139 ? -6.493 6.348 2.409 1.00 82.00 139 LEU A C 1
ATOM 1026 O O . LEU A 1 139 ? -6.334 6.543 1.208 1.00 82.00 139 LEU A O 1
ATOM 1030 N N . VAL A 1 140 ? -5.684 5.559 3.120 1.00 87.19 140 VAL A N 1
ATOM 1031 C CA . VAL A 1 140 ? -4.540 4.849 2.531 1.00 87.19 140 VAL A CA 1
ATOM 1032 C C . VAL A 1 140 ? -4.999 3.812 1.508 1.00 87.19 140 VAL A C 1
ATOM 1034 O O . VAL A 1 140 ? -4.402 3.725 0.440 1.00 87.19 140 VAL A O 1
ATOM 1037 N N . LEU A 1 141 ? -6.068 3.059 1.791 1.00 86.38 141 LEU A N 1
ATOM 1038 C CA . LEU A 1 141 ? -6.647 2.125 0.822 1.00 86.38 141 LEU A CA 1
ATOM 1039 C C . LEU A 1 141 ? -7.145 2.856 -0.431 1.00 86.38 141 LEU A C 1
ATOM 1041 O O . LEU A 1 141 ? -6.845 2.426 -1.539 1.00 86.38 141 LEU A O 1
ATOM 1045 N N . LEU A 1 142 ? -7.892 3.950 -0.267 1.00 84.62 142 LEU A N 1
ATOM 1046 C CA . LEU A 1 142 ? -8.424 4.727 -1.387 1.00 84.62 142 LEU A CA 1
ATOM 1047 C C . LEU A 1 142 ? -7.301 5.330 -2.232 1.00 84.62 142 LEU A C 1
ATOM 1049 O O . LEU A 1 142 ? -7.366 5.251 -3.452 1.00 84.62 142 LEU A O 1
ATOM 1053 N N . ALA A 1 143 ? -6.259 5.874 -1.604 1.00 84.00 143 ALA A N 1
ATOM 1054 C CA . ALA A 1 143 ? -5.097 6.396 -2.314 1.00 84.00 143 ALA A CA 1
ATOM 1055 C C . ALA A 1 143 ? -4.327 5.276 -3.035 1.00 84.00 143 ALA A C 1
ATOM 1057 O O . ALA A 1 143 ? -4.092 5.363 -4.236 1.00 84.00 143 ALA A O 1
ATOM 1058 N N . GLY A 1 144 ? -3.993 4.195 -2.324 1.00 82.69 144 GLY A N 1
ATOM 1059 C CA . GLY A 1 144 ? -3.183 3.102 -2.858 1.00 82.69 144 GLY A CA 1
ATOM 1060 C C . GLY A 1 144 ? -3.889 2.292 -3.943 1.00 82.69 144 GLY A C 1
ATOM 1061 O O . GLY A 1 144 ? -3.249 1.874 -4.899 1.00 82.69 144 GLY A O 1
ATOM 1062 N N . ALA A 1 145 ? -5.199 2.077 -3.830 1.00 84.75 145 ALA A N 1
ATOM 1063 C CA . ALA A 1 145 ? -5.967 1.337 -4.828 1.00 84.75 145 ALA A CA 1
ATOM 1064 C C . ALA A 1 145 ? -6.569 2.229 -5.917 1.00 84.75 145 ALA A C 1
ATOM 1066 O O . ALA A 1 145 ? -6.724 1.775 -7.049 1.00 84.75 145 ALA A O 1
ATOM 1067 N N . GLY A 1 146 ? -6.937 3.466 -5.581 1.00 77.25 146 GLY A N 1
ATOM 1068 C CA . GLY A 1 146 ? -7.580 4.402 -6.500 1.00 77.25 146 GLY A CA 1
ATOM 1069 C C . GLY A 1 146 ? -6.610 5.005 -7.508 1.00 77.25 146 GLY A C 1
ATOM 1070 O O . GLY A 1 146 ? -6.993 5.205 -8.655 1.00 77.25 146 GLY A O 1
ATOM 1071 N N . TRP A 1 147 ? -5.348 5.222 -7.127 1.00 78.62 147 TRP A N 1
ATOM 1072 C CA . TRP A 1 147 ? -4.352 5.814 -8.022 1.00 78.62 147 TRP A CA 1
ATOM 1073 C C . TRP A 1 147 ? -4.060 4.960 -9.274 1.00 78.62 147 TRP A C 1
ATOM 1075 O O . TRP A 1 147 ? -4.146 5.481 -10.386 1.00 78.62 147 TRP A O 1
ATOM 1085 N N . PRO A 1 148 ? -3.826 3.635 -9.183 1.00 74.12 148 PRO A N 1
ATOM 1086 C CA . PRO A 1 148 ? -3.698 2.804 -10.385 1.00 74.12 148 PRO A CA 1
ATOM 1087 C C . PRO A 1 148 ? -4.966 2.795 -11.249 1.00 74.12 148 PRO A C 1
ATOM 1089 O O . PRO A 1 148 ? -4.881 2.732 -12.473 1.00 74.12 148 PRO A O 1
ATOM 1092 N N . ALA A 1 149 ? -6.147 2.908 -10.631 1.00 70.81 149 ALA A N 1
ATOM 1093 C CA . ALA A 1 149 ? -7.419 2.939 -11.353 1.00 70.81 149 ALA A CA 1
ATOM 1094 C C . ALA A 1 149 ? -7.601 4.209 -12.193 1.00 70.81 149 ALA A C 1
ATOM 1096 O O . ALA A 1 149 ? -8.292 4.166 -13.210 1.00 70.81 149 ALA A O 1
ATOM 1097 N N . THR A 1 150 ? -6.983 5.326 -11.789 1.00 70.06 150 THR A N 1
ATOM 1098 C CA . THR A 1 150 ? -6.963 6.549 -12.604 1.00 70.06 150 THR A CA 1
ATOM 1099 C C . THR A 1 150 ? -5.984 6.456 -13.770 1.00 70.06 150 THR A C 1
ATOM 1101 O O . THR A 1 150 ? -6.215 7.091 -14.793 1.00 70.06 150 THR A O 1
ATOM 1104 N N . LEU A 1 151 ? -4.922 5.653 -13.641 1.00 70.12 151 LEU A N 1
ATOM 1105 C CA . LEU A 1 151 ? -3.919 5.462 -14.695 1.00 70.12 151 LEU A CA 1
ATOM 1106 C C . LEU A 1 151 ? -4.382 4.473 -15.770 1.00 70.12 151 LEU A C 1
ATOM 1108 O O . LEU A 1 151 ? -4.083 4.663 -16.946 1.00 70.12 151 LEU A O 1
ATOM 1112 N N . LEU A 1 152 ? -5.131 3.436 -15.383 1.00 69.06 152 LEU A N 1
ATOM 1113 C CA . LEU A 1 152 ? -5.653 2.431 -16.305 1.00 69.06 152 LEU A CA 1
ATOM 1114 C C . LEU A 1 152 ? -7.175 2.278 -16.134 1.00 69.06 152 LEU A C 1
ATOM 1116 O O . LEU A 1 152 ? -7.628 1.387 -15.408 1.00 69.06 152 LEU A O 1
ATOM 1120 N N . PRO A 1 153 ? -7.989 3.122 -16.801 1.00 66.75 153 PRO A N 1
ATOM 1121 C CA . PRO A 1 153 ? -9.444 3.105 -16.683 1.00 66.75 153 PRO A CA 1
ATOM 1122 C C . PRO A 1 153 ? -10.058 1.923 -17.453 1.00 66.75 153 PRO A C 1
ATOM 1124 O O . PRO A 1 153 ? -10.767 2.082 -18.443 1.00 66.75 153 PRO A O 1
ATOM 1127 N N . THR A 1 154 ? -9.800 0.701 -16.991 1.00 64.50 154 THR A N 1
ATOM 1128 C CA . THR A 1 154 ? -10.441 -0.524 -17.483 1.00 64.50 154 THR A CA 1
ATOM 1129 C C . THR A 1 154 ? -11.296 -1.132 -16.368 1.00 64.50 154 THR A C 1
ATOM 1131 O O . THR A 1 154 ? -10.853 -1.298 -15.234 1.00 64.50 154 THR A O 1
ATOM 1134 N N . ALA A 1 155 ? -12.567 -1.429 -16.665 1.00 65.31 155 ALA A N 1
ATOM 1135 C CA . ALA A 1 155 ? -13.536 -2.000 -15.715 1.00 65.31 155 ALA A CA 1
ATOM 1136 C C . ALA A 1 155 ? -13.778 -1.176 -14.422 1.00 65.31 155 ALA A C 1
ATOM 1138 O O . ALA A 1 155 ? -13.930 -1.738 -13.333 1.00 65.31 155 ALA A O 1
ATOM 1139 N N . GLY A 1 156 ? -13.878 0.156 -14.539 1.00 70.00 156 GLY A N 1
ATOM 1140 C CA . GLY A 1 156 ? -13.983 1.078 -13.395 1.00 70.00 156 GLY A CA 1
ATOM 1141 C C . GLY A 1 156 ? -15.110 0.771 -12.396 1.00 70.00 156 GLY A C 1
ATOM 1142 O O . GLY A 1 156 ? -14.925 0.946 -11.194 1.00 70.00 156 GLY A O 1
ATOM 1143 N N . LEU A 1 157 ? -16.247 0.232 -12.852 1.00 74.94 157 LEU A N 1
ATOM 1144 C CA . LEU A 1 157 ? -17.376 -0.110 -11.979 1.00 74.94 157 LEU A CA 1
ATOM 1145 C C . LEU A 1 157 ? -17.094 -1.325 -11.082 1.00 74.94 157 LEU A C 1
ATOM 1147 O O . LEU A 1 157 ? -17.337 -1.275 -9.875 1.00 74.94 157 LEU A O 1
ATOM 1151 N N . ALA A 1 158 ? -16.543 -2.398 -11.659 1.00 75.06 158 ALA A N 1
ATOM 1152 C CA . ALA A 1 158 ? -16.141 -3.599 -10.923 1.00 75.06 158 ALA A CA 1
ATOM 1153 C C . ALA A 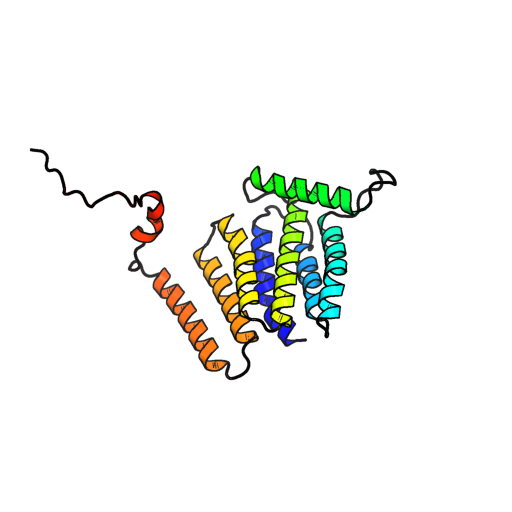1 158 ? -15.004 -3.280 -9.941 1.00 75.06 158 ALA A C 1
ATOM 1155 O O . ALA A 1 158 ? -14.963 -3.765 -8.812 1.00 75.06 158 ALA A O 1
ATOM 1156 N N . TYR A 1 159 ? -14.090 -2.408 -10.356 1.00 77.19 159 TYR A N 1
ATOM 1157 C CA . TYR A 1 159 ? -12.965 -2.004 -9.534 1.00 77.19 159 TYR A CA 1
ATOM 1158 C C . TYR A 1 159 ? -13.381 -1.091 -8.369 1.00 77.19 159 TYR A C 1
ATOM 1160 O O . TYR A 1 159 ? -12.981 -1.313 -7.226 1.00 77.19 159 TYR A O 1
ATOM 1168 N N . GLY A 1 160 ? -14.274 -0.130 -8.622 1.00 79.62 160 GLY A N 1
ATOM 1169 C CA . GLY A 1 160 ? -14.864 0.714 -7.583 1.00 79.62 160 GLY A CA 1
ATOM 1170 C C . GLY A 1 160 ? -15.661 -0.088 -6.551 1.00 79.62 160 GLY A C 1
ATOM 1171 O O . GLY A 1 160 ? -15.556 0.176 -5.353 1.00 79.62 160 GLY A O 1
ATOM 1172 N N . THR A 1 161 ? -16.393 -1.122 -6.983 1.00 82.88 161 THR A N 1
ATOM 1173 C CA . THR A 1 161 ? -17.089 -2.033 -6.056 1.00 82.88 161 THR A CA 1
ATOM 1174 C C . THR A 1 161 ? -16.118 -2.850 -5.209 1.00 82.88 161 THR A C 1
ATOM 1176 O O . THR A 1 161 ? -16.360 -3.006 -4.012 1.00 82.88 161 THR A O 1
ATOM 1179 N N . LEU A 1 162 ? -14.998 -3.315 -5.771 1.00 85.31 162 LEU A N 1
ATOM 1180 C CA . LEU A 1 162 ? -13.952 -3.997 -5.001 1.00 85.31 162 LEU A CA 1
ATOM 1181 C C . LEU A 1 162 ? -13.298 -3.069 -3.965 1.00 85.31 162 LEU A C 1
ATOM 1183 O O . LEU A 1 162 ? -13.145 -3.467 -2.808 1.00 85.31 162 LEU A O 1
ATOM 1187 N N . ILE A 1 163 ? -12.968 -1.826 -4.338 1.00 84.06 163 ILE A N 1
ATOM 1188 C CA . ILE A 1 163 ? -12.434 -0.824 -3.398 1.00 84.06 163 ILE A CA 1
ATOM 1189 C C . ILE A 1 163 ? -13.439 -0.562 -2.271 1.00 84.06 163 ILE A C 1
ATOM 1191 O O . ILE A 1 163 ? -13.066 -0.555 -1.095 1.00 84.06 163 ILE A O 1
ATOM 1195 N N . LEU A 1 164 ? -14.719 -0.382 -2.610 1.00 84.44 164 LEU A N 1
ATOM 1196 C CA . LEU A 1 164 ? -15.777 -0.162 -1.627 1.00 84.44 164 LEU A CA 1
ATOM 1197 C C . LEU A 1 164 ? -15.923 -1.362 -0.683 1.00 84.44 164 LEU A C 1
ATOM 1199 O O . LEU A 1 164 ? -16.001 -1.180 0.534 1.00 84.44 164 LEU A O 1
ATOM 1203 N N . ALA A 1 165 ? -15.908 -2.585 -1.217 1.00 86.88 165 ALA A N 1
ATOM 1204 C CA . ALA A 1 165 ? -15.954 -3.808 -0.422 1.00 86.88 165 ALA A CA 1
ATOM 1205 C C . ALA A 1 165 ? -14.757 -3.900 0.540 1.00 86.88 165 ALA A C 1
ATOM 1207 O O . ALA A 1 165 ? -14.938 -4.226 1.715 1.00 86.88 165 ALA A O 1
ATOM 1208 N N . ALA A 1 166 ? -13.554 -3.537 0.088 1.00 86.06 166 ALA A N 1
ATOM 1209 C CA . ALA A 1 166 ? -12.359 -3.492 0.926 1.00 86.06 166 ALA A CA 1
ATOM 1210 C C . ALA A 1 166 ? -12.425 -2.409 2.016 1.00 86.06 166 ALA A C 1
ATOM 1212 O O . ALA A 1 166 ? -12.035 -2.656 3.162 1.00 86.06 166 ALA A O 1
ATOM 1213 N N . ALA A 1 167 ? -12.977 -1.235 1.708 1.00 84.31 167 ALA A N 1
ATOM 1214 C CA . ALA A 1 167 ? -13.192 -0.180 2.694 1.00 84.31 167 ALA A CA 1
ATOM 1215 C C . ALA A 1 167 ? -14.209 -0.612 3.764 1.00 84.31 167 ALA A C 1
ATOM 1217 O O . ALA A 1 167 ? -13.978 -0.433 4.962 1.00 84.31 167 ALA A O 1
ATOM 1218 N N . LEU A 1 168 ? -15.311 -1.244 3.354 1.00 84.5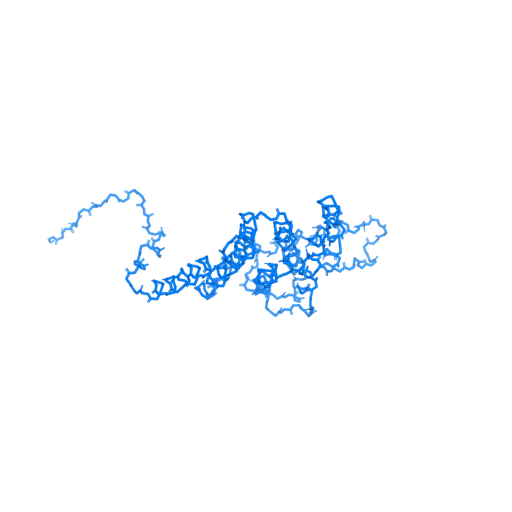0 168 LEU A N 1
ATOM 1219 C CA . LEU A 1 168 ? -16.312 -1.788 4.272 1.00 84.50 168 LEU A CA 1
ATOM 1220 C C . LEU A 1 168 ? -15.741 -2.928 5.125 1.00 84.50 168 LEU A C 1
ATOM 1222 O O . LEU A 1 168 ? -16.000 -2.971 6.329 1.00 84.50 168 LEU A O 1
ATOM 1226 N N . TRP A 1 169 ? -14.905 -3.791 4.544 1.00 86.38 169 TRP A N 1
ATOM 1227 C CA . TRP A 1 169 ? -14.165 -4.824 5.271 1.00 86.38 169 TRP A CA 1
ATOM 1228 C C . TRP A 1 169 ? -13.268 -4.232 6.365 1.00 86.38 169 TRP A C 1
ATOM 1230 O O . TRP A 1 169 ? -13.294 -4.694 7.509 1.00 86.38 169 TRP A O 1
ATOM 1240 N N . LEU A 1 170 ? -12.517 -3.167 6.062 1.00 83.25 170 LEU A N 1
ATOM 1241 C CA . LEU A 1 170 ? -11.710 -2.440 7.051 1.00 83.25 170 LEU A CA 1
ATOM 1242 C C . LEU A 1 170 ? -12.570 -1.864 8.176 1.00 83.25 170 LEU A C 1
ATOM 1244 O O . LEU A 1 170 ? -12.258 -2.026 9.356 1.00 83.25 170 LEU A O 1
ATOM 1248 N N . LEU A 1 171 ? -13.679 -1.212 7.834 1.00 82.31 171 LEU A N 1
ATOM 1249 C CA . LEU A 1 171 ? -14.567 -0.613 8.828 1.00 82.31 171 LEU A CA 1
ATOM 1250 C C . LEU A 1 171 ? -15.212 -1.673 9.731 1.00 82.31 171 LEU A C 1
ATOM 1252 O O . LEU A 1 171 ? -15.251 -1.495 10.952 1.00 82.31 171 LEU A O 1
ATOM 1256 N N . ALA A 1 172 ? -15.670 -2.785 9.155 1.00 81.81 172 ALA A N 1
ATOM 1257 C CA . ALA A 1 172 ? -16.252 -3.902 9.892 1.00 81.81 172 ALA A CA 1
ATOM 1258 C C . ALA A 1 172 ? -15.212 -4.581 10.798 1.00 81.81 172 ALA A C 1
ATOM 1260 O O . ALA A 1 172 ? -15.470 -4.829 11.977 1.00 81.81 172 ALA A O 1
ATOM 1261 N N . SER A 1 173 ? -14.005 -4.816 10.281 1.00 80.44 173 SER A N 1
ATOM 1262 C CA . SER A 1 173 ? -12.909 -5.434 11.031 1.00 80.44 173 SER A CA 1
ATOM 1263 C C . SER A 1 173 ? -12.295 -4.511 12.087 1.00 80.44 173 SER A C 1
ATOM 1265 O O . SER A 1 173 ? -11.670 -5.006 13.025 1.00 80.44 173 SER A O 1
ATOM 1267 N N . LEU A 1 174 ? -12.511 -3.193 12.043 1.00 77.12 174 LEU A N 1
ATOM 1268 C CA . LEU A 1 174 ? -12.030 -2.255 13.068 1.00 77.12 174 LEU A CA 1
ATOM 1269 C C . LEU A 1 174 ? -13.091 -1.868 14.117 1.00 77.12 174 LEU A C 1
ATOM 1271 O O . LEU A 1 174 ? -12.713 -1.505 15.232 1.00 77.12 174 LEU A O 1
ATOM 1275 N N . ARG A 1 175 ? -14.396 -2.011 13.845 1.00 75.12 175 ARG A N 1
ATOM 1276 C CA . ARG A 1 175 ? -15.459 -1.744 14.838 1.00 75.12 175 ARG A CA 1
ATOM 1277 C C . ARG A 1 175 ? -15.718 -2.968 15.737 1.00 75.12 175 ARG A C 1
ATOM 1279 O O . ARG A 1 175 ? -16.134 -4.025 15.273 1.00 75.12 175 ARG A O 1
ATOM 1286 N N . LEU A 1 176 ? -15.489 -2.833 17.049 1.00 54.28 176 LEU A N 1
ATOM 1287 C CA . LEU A 1 176 ? -16.037 -3.723 18.086 1.00 54.28 176 LEU A CA 1
ATOM 1288 C C . LEU A 1 176 ? -17.134 -2.962 18.827 1.00 54.28 176 LEU A C 1
ATOM 1290 O O . LEU A 1 176 ? -16.824 -2.100 19.641 1.00 54.28 176 LEU A O 1
ATOM 1294 N N . THR A 1 177 ? -18.398 -3.284 18.565 1.00 53.25 177 THR A N 1
ATOM 1295 C CA . THR A 1 177 ? -19.434 -3.251 19.617 1.00 53.25 177 THR A CA 1
ATOM 1296 C C . THR A 1 177 ? -20.687 -3.999 19.175 1.00 53.25 177 THR A C 1
ATOM 1298 O O . THR A 1 177 ? -21.187 -4.786 19.966 1.00 53.25 177 THR A O 1
ATOM 1301 N N . ARG A 1 178 ? -21.144 -3.879 17.916 1.00 51.50 178 ARG A N 1
ATOM 1302 C CA . ARG A 1 178 ? -22.201 -4.737 17.321 1.00 51.50 178 ARG A CA 1
ATOM 1303 C C . ARG A 1 178 ? -22.032 -4.829 15.788 1.00 51.50 178 ARG A C 1
ATOM 1305 O O . ARG A 1 178 ? -22.336 -3.854 15.107 1.00 51.50 178 ARG A O 1
ATOM 1312 N N . PRO A 1 179 ? -21.516 -5.941 15.226 1.00 53.03 179 PRO A N 1
ATOM 1313 C CA . PRO A 1 179 ? -21.125 -6.018 13.808 1.00 53.03 179 PRO A CA 1
ATOM 1314 C C . PRO A 1 179 ? -22.282 -6.291 12.828 1.00 53.03 179 PRO A C 1
ATOM 1316 O O . PRO A 1 179 ? -22.129 -6.072 11.630 1.00 53.03 179 PRO A O 1
ATOM 1319 N N . THR A 1 180 ? -23.446 -6.736 13.306 1.00 53.66 180 THR A N 1
ATOM 1320 C CA . THR A 1 180 ? -24.572 -7.164 12.460 1.00 53.66 180 THR A CA 1
ATOM 1321 C C . THR A 1 180 ? -25.272 -6.044 11.671 1.00 53.66 180 THR A C 1
ATOM 1323 O O . THR A 1 180 ? -25.471 -6.236 10.471 1.00 53.66 180 THR A O 1
ATOM 1326 N N . PRO A 1 181 ? -25.593 -4.856 12.228 1.00 54.22 181 PRO A N 1
ATOM 1327 C CA . PRO A 1 181 ? -26.257 -3.809 11.446 1.00 54.22 181 PRO A CA 1
ATOM 1328 C C . PRO A 1 181 ? -25.316 -3.124 10.445 1.00 54.22 181 PRO A C 1
ATOM 1330 O O . PRO A 1 181 ? -25.761 -2.686 9.392 1.00 54.22 181 PRO A O 1
ATOM 1333 N N . ALA A 1 182 ? -24.010 -3.058 10.731 1.00 55.38 182 ALA A N 1
ATOM 1334 C CA . ALA A 1 182 ? -23.033 -2.411 9.852 1.00 55.38 182 ALA A CA 1
ATOM 1335 C C . ALA A 1 182 ? -22.708 -3.254 8.609 1.00 55.38 182 ALA A C 1
ATOM 1337 O O . ALA A 1 182 ? -22.528 -2.701 7.528 1.00 55.38 182 ALA A O 1
ATOM 1338 N N . LEU A 1 183 ? -22.669 -4.584 8.748 1.00 57.50 183 LEU A N 1
ATOM 1339 C CA . LEU A 1 183 ? -22.512 -5.498 7.614 1.00 57.50 183 LEU A CA 1
ATOM 1340 C C . LEU A 1 183 ? -23.762 -5.516 6.730 1.00 57.50 183 LEU A C 1
ATOM 1342 O O . LEU A 1 183 ? -23.634 -5.469 5.511 1.00 57.50 183 LEU A O 1
ATOM 1346 N N . ALA A 1 184 ? -24.956 -5.506 7.331 1.00 57.81 184 ALA A N 1
ATOM 1347 C CA . ALA A 1 184 ? -26.210 -5.387 6.591 1.00 57.81 184 ALA A CA 1
ATOM 1348 C C . ALA A 1 184 ? -26.305 -4.041 5.857 1.00 57.81 184 ALA A C 1
ATOM 1350 O O . ALA A 1 184 ? -26.620 -4.016 4.674 1.00 57.81 184 ALA A O 1
ATOM 1351 N N . ALA A 1 185 ? -25.951 -2.932 6.515 1.00 56.50 185 ALA A N 1
ATOM 1352 C CA . ALA A 1 185 ? -25.911 -1.617 5.880 1.00 56.50 185 ALA A CA 1
ATOM 1353 C C . ALA A 1 185 ? -24.860 -1.550 4.762 1.00 56.50 185 ALA A C 1
ATOM 1355 O O . ALA A 1 185 ? -25.144 -1.015 3.699 1.00 56.50 185 ALA A O 1
ATOM 1356 N N . GLY A 1 186 ? -23.674 -2.134 4.960 1.00 56.81 186 GLY A N 1
ATOM 1357 C CA . GLY A 1 186 ? -22.640 -2.216 3.927 1.00 56.81 186 GLY A CA 1
ATOM 1358 C C . GLY A 1 186 ? -23.087 -3.037 2.717 1.00 56.81 186 GLY A C 1
ATOM 1359 O O . GLY A 1 186 ? -22.924 -2.591 1.586 1.00 56.81 186 GLY A O 1
ATOM 1360 N N . LEU A 1 187 ? -23.717 -4.192 2.946 1.00 65.62 187 LEU A N 1
ATOM 1361 C CA . LEU A 1 187 ? -24.290 -5.023 1.888 1.00 65.62 187 LEU A CA 1
ATOM 1362 C C . LEU A 1 187 ? -25.408 -4.284 1.145 1.00 65.62 187 LEU A C 1
ATOM 1364 O O . LEU A 1 187 ? -25.420 -4.282 -0.079 1.00 65.62 187 LEU A O 1
ATOM 1368 N N . VAL A 1 188 ? -26.303 -3.605 1.867 1.00 62.78 188 VAL A N 1
ATOM 1369 C CA . VAL A 1 188 ? -27.371 -2.787 1.275 1.00 62.78 188 VAL A CA 1
ATOM 1370 C C . VAL A 1 188 ? -26.791 -1.630 0.468 1.00 62.78 188 VAL A C 1
ATOM 1372 O O . VAL A 1 188 ? -27.268 -1.386 -0.629 1.00 62.78 188 VAL A O 1
ATOM 1375 N N . VAL A 1 189 ? -25.741 -0.955 0.944 1.00 66.69 189 VAL A N 1
ATOM 1376 C CA . VAL A 1 189 ? -25.070 0.122 0.197 1.00 66.69 189 VAL A CA 1
ATOM 1377 C C . VAL A 1 189 ? -24.386 -0.420 -1.056 1.00 66.69 189 VAL A C 1
ATOM 1379 O O . VAL A 1 189 ? -24.494 0.207 -2.102 1.00 66.69 189 VAL A O 1
ATOM 1382 N N . ILE A 1 190 ? -23.738 -1.587 -0.994 1.00 66.62 190 ILE A N 1
ATOM 1383 C CA . ILE A 1 190 ? -23.146 -2.236 -2.175 1.00 66.62 190 ILE A CA 1
ATOM 1384 C C . ILE A 1 190 ? -24.241 -2.617 -3.180 1.00 66.62 190 ILE A C 1
ATOM 1386 O O . ILE A 1 190 ? -24.134 -2.278 -4.354 1.00 66.62 190 ILE A O 1
ATOM 1390 N N . VAL A 1 191 ? -25.309 -3.282 -2.733 1.00 66.56 191 VAL A N 1
ATOM 1391 C CA . VAL A 1 191 ? -26.429 -3.704 -3.593 1.00 66.56 191 VAL A CA 1
ATOM 1392 C C . VAL A 1 191 ? -27.160 -2.492 -4.175 1.00 66.56 191 VAL A C 1
ATOM 1394 O O . VAL A 1 191 ? -27.482 -2.487 -5.360 1.00 66.56 191 VAL A O 1
ATOM 1397 N N . ALA A 1 192 ? -27.360 -1.437 -3.385 1.00 59.81 192 ALA A N 1
ATOM 1398 C CA . ALA A 1 192 ? -27.949 -0.183 -3.838 1.00 59.81 192 ALA A CA 1
ATOM 1399 C C . ALA A 1 192 ? -27.033 0.547 -4.822 1.00 59.81 192 ALA A C 1
ATOM 1401 O O . ALA A 1 192 ? -27.522 1.043 -5.827 1.00 59.81 192 ALA A O 1
ATOM 1402 N N . ALA A 1 193 ? -25.718 0.576 -4.593 1.00 55.78 193 ALA A N 1
ATOM 1403 C CA . ALA A 1 193 ? -24.760 1.163 -5.524 1.00 55.78 193 ALA A CA 1
ATOM 1404 C C . ALA A 1 193 ? -24.733 0.398 -6.855 1.00 55.78 193 ALA A C 1
ATOM 1406 O O . ALA A 1 193 ? -24.770 1.024 -7.909 1.00 55.78 193 ALA A O 1
ATOM 1407 N N . ILE A 1 194 ? -24.746 -0.939 -6.826 1.00 64.81 194 ILE A N 1
ATOM 1408 C CA . ILE A 1 194 ? -24.834 -1.779 -8.032 1.00 64.81 194 ILE A CA 1
ATOM 1409 C C . ILE A 1 194 ? -26.163 -1.530 -8.760 1.00 64.81 194 ILE A C 1
ATOM 1411 O O . ILE A 1 194 ? -26.166 -1.292 -9.966 1.00 64.81 194 ILE A O 1
ATOM 1415 N N . GLY A 1 195 ? -27.282 -1.511 -8.032 1.00 55.47 195 GLY A N 1
ATOM 1416 C CA . GLY A 1 195 ? -28.611 -1.251 -8.588 1.00 55.47 195 GLY A CA 1
ATOM 1417 C C . GLY A 1 195 ? -28.732 0.144 -9.208 1.00 55.47 195 GLY A C 1
ATOM 1418 O O . GLY A 1 195 ? -29.136 0.272 -10.362 1.00 55.47 195 GLY A O 1
ATOM 1419 N N . LEU A 1 196 ? -28.305 1.184 -8.489 1.00 52.25 196 LEU A N 1
ATOM 1420 C CA . LEU A 1 196 ? -28.322 2.574 -8.955 1.00 52.25 196 LEU A CA 1
ATOM 1421 C C . LEU A 1 196 ? -27.371 2.800 -10.131 1.00 52.25 196 LEU A C 1
ATOM 1423 O O . LEU A 1 196 ? -27.721 3.532 -11.049 1.00 52.25 196 LEU A O 1
ATOM 1427 N N . SER A 1 197 ? -26.205 2.150 -10.144 1.00 47.47 197 SER A N 1
ATOM 1428 C CA . SER A 1 197 ? -25.242 2.285 -11.242 1.00 47.47 197 SER A CA 1
ATOM 1429 C C . SER A 1 197 ? -25.643 1.480 -12.490 1.00 47.47 197 SER A C 1
ATOM 1431 O O . SER A 1 197 ? -25.275 1.842 -13.607 1.00 47.47 197 SER A O 1
ATOM 1433 N N . SER A 1 198 ? -26.471 0.440 -12.330 1.00 50.66 198 SER A N 1
ATOM 1434 C CA . SER A 1 198 ? -27.114 -0.273 -13.446 1.00 50.66 198 SER A CA 1
ATOM 1435 C C . SER A 1 198 ? -28.368 0.429 -13.991 1.00 50.66 198 SER A C 1
ATOM 1437 O O . SER A 1 198 ? -28.806 0.134 -15.104 1.00 50.66 198 SER A O 1
ATOM 1439 N N . SER A 1 199 ? -28.938 1.378 -13.242 1.00 35.09 199 SER A N 1
ATOM 1440 C CA . SER A 1 199 ? -30.138 2.104 -13.650 1.00 35.09 199 SER A CA 1
ATOM 1441 C C . SER A 1 199 ? -29.787 3.249 -14.600 1.00 35.09 199 SER A C 1
ATOM 1443 O O . SER A 1 199 ? -29.053 4.174 -14.256 1.00 35.09 199 SER A O 1
ATOM 1445 N N . ALA A 1 200 ? -30.363 3.227 -15.803 1.00 44.56 200 ALA A N 1
ATOM 1446 C CA . ALA A 1 200 ? -30.251 4.301 -16.792 1.00 44.56 200 ALA A CA 1
ATOM 1447 C C . ALA A 1 200 ? -30.842 5.653 -16.323 1.00 44.56 200 ALA A C 1
ATOM 1449 O O . ALA A 1 200 ? -30.734 6.640 -17.042 1.00 44.56 200 ALA A O 1
ATOM 1450 N N . ALA A 1 201 ? -31.448 5.705 -15.131 1.00 45.56 201 ALA A N 1
ATOM 1451 C CA . ALA A 1 201 ? -32.137 6.875 -14.595 1.00 45.56 201 ALA A CA 1
ATOM 1452 C C . ALA A 1 201 ? -31.227 7.885 -13.864 1.00 45.56 201 ALA A C 1
ATOM 1454 O O . ALA A 1 201 ? -31.654 9.011 -13.620 1.00 45.56 201 ALA A O 1
ATOM 1455 N N . VAL A 1 202 ? -29.980 7.533 -13.521 1.00 43.03 202 VAL A N 1
ATOM 1456 C CA . VAL A 1 202 ? -29.037 8.472 -12.884 1.00 43.03 202 VAL A CA 1
ATOM 1457 C C . VAL A 1 202 ? -28.159 9.109 -13.962 1.00 43.03 202 VAL A C 1
ATOM 1459 O O . VAL A 1 202 ? -27.117 8.576 -14.328 1.00 43.03 202 VAL A O 1
ATOM 1462 N N . ALA A 1 203 ? -28.663 10.219 -14.510 1.00 45.75 203 ALA A N 1
ATOM 1463 C CA . ALA A 1 203 ? -27.993 11.254 -15.308 1.00 45.75 203 ALA A CA 1
ATOM 1464 C C . ALA A 1 203 ? -26.582 10.913 -15.837 1.00 45.75 203 ALA A C 1
ATOM 1466 O O . ALA A 1 203 ? -25.575 11.456 -15.376 1.00 45.75 203 ALA A O 1
ATOM 1467 N N . LYS A 1 204 ? -26.515 10.056 -16.863 1.00 44.41 204 LYS A N 1
ATOM 1468 C CA . LYS A 1 204 ? -25.270 9.791 -17.604 1.00 44.41 204 LYS A CA 1
ATOM 1469 C C . LYS A 1 204 ? -24.762 11.045 -18.328 1.00 44.41 204 LYS A C 1
ATOM 1471 O O . LYS A 1 204 ? -23.556 11.211 -18.4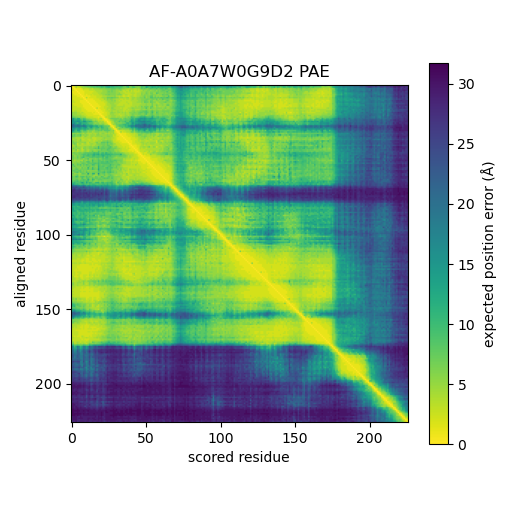65 1.00 44.41 204 LYS A O 1
ATOM 1476 N N . ASP A 1 205 ? -25.652 11.971 -18.679 1.00 50.75 205 ASP A N 1
ATOM 1477 C CA . ASP A 1 205 ? -25.292 13.187 -19.419 1.00 50.75 205 ASP A CA 1
ATOM 1478 C C . ASP A 1 205 ? -24.651 14.277 -18.542 1.00 50.75 205 ASP A C 1
ATOM 1480 O O . ASP A 1 205 ? -23.827 15.049 -19.025 1.00 50.75 205 ASP A O 1
ATOM 1484 N N . GLY A 1 206 ? -24.974 14.329 -17.244 1.00 46.44 206 GLY A N 1
ATOM 1485 C CA . GLY A 1 206 ? -24.490 15.385 -16.343 1.00 46.44 206 GLY A CA 1
ATOM 1486 C C . GLY A 1 206 ? -23.065 15.169 -15.824 1.00 46.44 206 GLY A C 1
ATOM 1487 O O . GLY A 1 206 ? -22.350 16.133 -15.573 1.00 46.44 206 GLY A O 1
ATOM 1488 N N . VAL A 1 207 ? -22.639 13.910 -15.682 1.00 49.44 207 VAL A N 1
ATOM 1489 C CA . VAL A 1 207 ? -21.314 13.561 -15.132 1.00 49.44 207 VAL A CA 1
ATOM 1490 C C . VAL A 1 207 ? -20.275 13.331 -16.240 1.00 49.44 207 VAL A C 1
ATOM 1492 O O . VAL A 1 207 ? -19.091 13.576 -16.025 1.00 49.44 207 VAL A O 1
ATOM 1495 N N . LEU A 1 208 ? -20.693 12.925 -17.448 1.00 49.69 208 LEU A N 1
ATOM 1496 C CA . LEU A 1 208 ? -19.782 12.656 -18.574 1.00 49.69 208 LEU A CA 1
ATOM 1497 C C . LEU A 1 208 ? -19.461 13.884 -19.445 1.00 49.69 208 LEU A C 1
ATOM 1499 O O . LEU A 1 208 ? -18.561 13.809 -20.275 1.00 49.69 208 LEU A O 1
ATOM 1503 N N . ALA A 1 209 ? -20.154 15.012 -19.271 1.00 51.12 209 ALA A N 1
ATOM 1504 C CA . ALA A 1 209 ? -19.954 16.222 -20.076 1.00 51.12 209 ALA A CA 1
ATOM 1505 C C . ALA A 1 209 ? -19.286 17.378 -19.308 1.00 51.12 209 ALA A C 1
ATOM 1507 O O . ALA A 1 209 ? -19.467 18.537 -19.677 1.00 51.12 209 ALA A O 1
ATOM 1508 N N . TRP A 1 210 ? -18.509 17.089 -18.257 1.00 56.78 210 TRP A N 1
ATOM 1509 C CA . TRP A 1 210 ? -17.803 18.119 -17.478 1.00 56.78 210 TRP A CA 1
ATOM 1510 C C . TRP A 1 210 ? -16.829 18.952 -18.335 1.00 56.78 210 TRP A C 1
ATOM 1512 O O . TRP A 1 210 ? -16.675 20.142 -18.094 1.00 56.78 210 TRP A O 1
ATOM 1522 N N . GLU A 1 211 ? -16.263 18.371 -19.400 1.00 53.78 211 GLU A N 1
ATOM 1523 C CA . GLU A 1 211 ? -15.447 19.077 -20.408 1.00 53.78 211 GLU A CA 1
ATOM 1524 C C . GLU A 1 211 ? -16.218 20.150 -21.193 1.00 53.78 211 GLU A C 1
ATOM 1526 O O . GLU A 1 211 ? -15.619 21.032 -21.801 1.00 53.78 211 GLU A O 1
ATOM 1531 N N . ARG A 1 212 ? -17.553 20.088 -21.200 1.00 52.47 212 ARG A N 1
ATOM 1532 C CA . ARG A 1 212 ? -18.430 21.060 -21.876 1.00 52.47 212 ARG A CA 1
ATOM 1533 C C . ARG A 1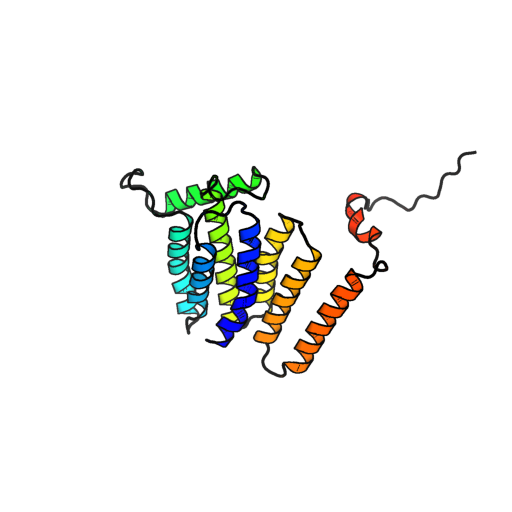 212 ? -19.066 22.040 -20.894 1.00 52.47 212 ARG A C 1
ATOM 1535 O O . ARG A 1 212 ? -19.905 22.849 -21.298 1.00 52.47 212 ARG A O 1
ATOM 1542 N N . TRP A 1 213 ? -18.724 21.926 -19.612 1.00 56.25 213 TRP A N 1
ATOM 1543 C CA . TRP A 1 213 ? -19.266 22.763 -18.560 1.00 56.25 213 TRP A CA 1
ATOM 1544 C C . TRP A 1 213 ? -18.525 24.100 -18.554 1.00 56.25 213 TRP A C 1
ATOM 1546 O O . TRP A 1 213 ? -17.415 24.220 -18.047 1.00 56.25 213 TRP A O 1
ATOM 1556 N N . ASP A 1 214 ? -19.150 25.097 -19.172 1.00 63.25 214 ASP A N 1
ATOM 1557 C CA . ASP A 1 214 ? -18.688 26.480 -19.166 1.00 63.25 214 ASP A CA 1
ATOM 1558 C C . ASP A 1 214 ? -19.474 27.261 -18.096 1.00 63.25 214 ASP A C 1
ATOM 1560 O O . ASP A 1 214 ? -20.671 27.505 -18.288 1.00 63.25 214 ASP A O 1
ATOM 1564 N N . PRO A 1 215 ? -18.848 27.653 -16.969 1.00 60.00 215 PRO A N 1
ATOM 1565 C CA . PRO A 1 215 ? -19.520 28.381 -15.893 1.00 60.00 215 PRO A CA 1
ATOM 1566 C C . PRO A 1 215 ? -19.988 29.787 -16.304 1.00 60.00 215 PRO A C 1
ATOM 1568 O O . PRO A 1 215 ? -20.744 30.410 -15.557 1.00 60.00 215 PRO A O 1
ATOM 1571 N N . TYR A 1 216 ? -19.576 30.285 -17.475 1.00 59.44 216 TYR A N 1
ATOM 1572 C CA . TYR A 1 216 ? -19.967 31.594 -18.002 1.00 59.44 216 TYR A CA 1
ATOM 1573 C C . TYR A 1 216 ? -21.058 31.524 -19.079 1.00 59.44 216 TYR A C 1
ATOM 1575 O O . TYR A 1 216 ? -21.523 32.570 -19.542 1.00 59.44 216 TYR A O 1
ATOM 1583 N N . ARG A 1 217 ? -21.530 30.324 -19.454 1.00 48.31 217 ARG A N 1
ATOM 1584 C CA . ARG A 1 217 ? -22.713 30.174 -20.314 1.00 48.31 217 ARG A CA 1
ATOM 1585 C C . ARG A 1 217 ? -23.975 30.506 -19.524 1.00 48.31 217 ARG A C 1
ATOM 1587 O O . ARG A 1 217 ? -24.606 29.648 -18.910 1.00 48.31 217 ARG A O 1
ATOM 1594 N N . THR A 1 218 ? -24.380 31.767 -19.579 1.00 51.19 218 THR A N 1
ATOM 1595 C CA . THR A 1 218 ? -25.764 32.146 -19.305 1.00 51.19 218 THR A CA 1
ATOM 1596 C C . THR A 1 218 ? -26.664 31.441 -20.318 1.00 51.19 218 THR A C 1
ATOM 1598 O O . THR A 1 218 ? -26.359 31.377 -21.508 1.00 51.19 218 THR A O 1
ATOM 1601 N N . SER A 1 219 ? -27.757 30.849 -19.839 1.00 58.31 219 SER A N 1
ATOM 1602 C CA . SER A 1 219 ? -28.782 30.192 -20.651 1.00 58.31 219 SER A CA 1
ATOM 1603 C C . SER A 1 219 ? -29.381 31.182 -21.661 1.00 58.31 219 SER A C 1
ATOM 1605 O O . SER A 1 219 ? -30.342 31.888 -21.354 1.00 58.31 219 SER A O 1
ATOM 1607 N N . GLY A 1 220 ? -28.770 31.285 -22.841 1.00 44.91 220 GLY A N 1
ATOM 1608 C CA . GLY A 1 220 ? -29.209 32.145 -23.936 1.00 44.91 220 GLY A CA 1
ATOM 1609 C C . GLY A 1 220 ? -30.333 31.488 -24.731 1.00 44.91 220 GLY A C 1
ATOM 1610 O O . GLY A 1 220 ? -30.208 30.341 -25.152 1.00 44.91 220 GLY A O 1
ATOM 1611 N N . ALA A 1 221 ? -31.433 32.220 -24.896 1.00 49.66 221 ALA A N 1
ATOM 1612 C CA . ALA A 1 221 ? -32.639 31.824 -25.617 1.00 49.66 221 ALA A CA 1
ATOM 1613 C C . ALA A 1 221 ? -32.361 31.351 -27.065 1.00 49.66 221 ALA A C 1
ATOM 1615 O O . ALA A 1 221 ? -31.401 31.817 -27.684 1.00 49.66 221 ALA A O 1
ATOM 1616 N N . PRO A 1 222 ? -33.201 30.458 -27.628 1.00 49.47 222 PRO A N 1
ATOM 1617 C CA . PRO A 1 222 ? -33.036 29.978 -28.995 1.00 49.47 222 PRO A CA 1
ATOM 1618 C C . PRO A 1 222 ? -33.255 31.124 -29.987 1.00 49.47 222 PRO A C 1
ATOM 1620 O O . PRO A 1 222 ? -34.325 31.730 -30.027 1.00 49.47 222 PRO A O 1
ATOM 1623 N N . VAL A 1 223 ? -32.235 31.419 -30.790 1.00 56.22 223 VAL A N 1
ATOM 1624 C CA . VAL A 1 223 ? -32.343 32.347 -31.919 1.00 56.22 223 VAL A CA 1
ATOM 1625 C C . VAL A 1 223 ? -33.038 31.597 -33.056 1.00 56.22 223 VAL A C 1
ATOM 1627 O O . VAL A 1 223 ? -32.480 30.647 -33.602 1.00 56.22 223 VAL A O 1
ATOM 1630 N N . GLY A 1 224 ? -34.282 31.974 -33.354 1.00 43.34 224 GLY A N 1
ATOM 1631 C CA . GLY A 1 224 ? -34.987 31.544 -34.558 1.00 43.34 224 GLY A CA 1
ATOM 1632 C C . GLY A 1 224 ? -34.412 32.265 -35.773 1.00 43.34 224 GLY A C 1
ATOM 1633 O O . GLY A 1 224 ? -34.116 33.457 -35.698 1.00 43.34 224 GLY A O 1
ATOM 1634 N N . VAL A 1 225 ? -34.219 31.530 -36.862 1.00 48.31 225 VAL A N 1
ATOM 1635 C CA . VAL A 1 225 ? -33.878 32.091 -38.170 1.00 48.31 225 VAL A CA 1
ATOM 1636 C C . VAL A 1 225 ? -35.162 32.072 -38.988 1.00 48.31 225 VAL A C 1
ATOM 1638 O O . VAL A 1 225 ? -35.737 30.996 -39.160 1.00 48.31 225 VAL A O 1
ATOM 1641 N N . ASP A 1 226 ? -35.611 33.252 -39.413 1.00 40.47 226 ASP A N 1
ATOM 1642 C CA . ASP A 1 226 ? -36.559 33.405 -40.522 1.00 40.47 226 ASP A CA 1
ATOM 1643 C C . ASP A 1 226 ? -35.857 33.113 -41.860 1.00 40.47 226 ASP A C 1
ATOM 1645 O O . ASP A 1 226 ? -34.660 33.478 -41.993 1.00 40.47 226 ASP A O 1
#

Secondary structure (DSSP, 8-state):
-HHHHHHHHHHHHHHHHHHTTSBSSPPSSSHHHHHHHHHHHHHH-SSHHHHHHHHHHHHHHHHHHHH-PPPGGGTTT--THHHHHHHHHHHHHHHHHSPSSBPTTT-HHHHHHHHHHHHHHHHHHHHHHHTT-HHHHHHHHHHHHHHHHHHS-SSHHHHHHHHHHHHHHHHHHH--S--HHHHHHHHHHHHHHHHHHH-TTS-HHHHHTGGG--TT---PPP----

pLDDT: mean 71.76, std 13.15, range [35.09, 88.06]

Mean predicted aligned error: 13.85 Å